Protein AF-A0A842MU83-F1 (afdb_monomer)

Sequence (289 aa):
MNKDDFEMIEIPGPEEKPTLQVLPELVDWLELHGFRASPNGTKYTKTAELEGRPIKLVVDFQKSEKGTRYAYRLNLDKEPPEWENAPSLRDHPLLLEYKSYRDKLFAAKAQAPQNGTGAPRPEAGKEIEAGPGLIALQKTPEEERAEIMDRMDEKQIITEISGEIRERILEKYFYKFEHQGRTVIGLSYEGVKAIVRRMGHIKTELLRLEERDYGWLAVVKATDLKRNLDAIGAFYQPKFYFPSKQPNPFAATLALVKAQRDAWRHFISERVITETYREWLKTHGKEGD

Foldseek 3Di:
DDDDDDPPPPPPDPPPDPPQPADLQLVVLLVVVPWDADPVRFKTWDWDDDPNFIKIWMFGPPVHSLTDTWMWTWDVVDVVIDTHTDVVCCVPPSNVVSNVSSVVVVVVVVPDDPDDDDDDDDDDDDDDDDDDDDPPPPDPPVRVVVVVQLVLQVVVLCCVVVVVDDPPLLVSQWDWDDDPNDIDIDGHLSVLVVVVVVLVQKDKDWPDWDDDPFWIKTKMWIARRVVRDIFIFIFTFGQADPPVRHGDPCRSVSRHSNRVSRRSVVVQDPVNVVVVVVVSCVVPVPPPD

Solvent-accessible surface area (backbone atoms only — not comparable to full-atom values): 17407 Å² total; per-residue (Å²): 142,82,80,89,85,77,84,78,78,78,72,81,68,82,78,80,68,80,78,60,75,58,53,59,70,61,51,54,53,39,47,76,73,59,28,43,69,40,98,82,68,41,36,33,40,30,80,49,75,57,96,92,37,58,28,38,42,35,39,30,34,84,87,32,60,82,42,49,72,45,22,27,36,60,39,76,92,41,92,75,66,43,80,40,82,30,76,84,48,44,70,35,67,72,53,44,50,51,50,52,55,49,55,50,52,55,52,52,62,72,66,56,78,81,91,68,91,78,90,81,85,89,82,81,89,79,90,78,84,91,77,90,84,78,86,68,85,66,70,51,78,64,54,55,47,50,53,56,47,50,56,51,35,50,52,50,51,52,35,60,74,70,64,63,84,62,97,66,64,75,77,54,25,55,47,78,48,79,52,96,94,38,82,44,77,46,73,29,54,67,30,52,51,53,53,50,59,72,66,68,44,66,50,75,47,83,75,44,79,43,84,52,100,67,25,19,41,14,32,20,39,25,33,34,70,84,78,74,43,78,33,70,9,67,26,77,23,50,40,42,41,86,82,75,70,41,74,36,92,51,19,62,59,50,8,42,51,52,2,42,45,49,11,53,47,74,79,57,50,71,64,56,53,53,52,52,49,52,54,49,43,71,75,64,65,73,86,80,127

Secondary structure (DSSP, 8-state):
----------PPPP---------HHHHHHHHHTT-EE-TTSSEEEEEEEETTEEEEEEEE-SS-TT-EEEEEEEETTSSS-EEEE-GGGGG-HHHHHHHHHHHHHHHHHHHS----S--------------S--------HHHHHHHHHHHHHHHHHHHHHTT---S--GGGSEEEEEETTEEEEEE-HHHHHHHHHHH--EEEEEEEEEEETTEEEEEEEEEETTTTEEEEEEEEEESEETTTTEE-TTHHHHHHHHHHHHHHHTTS-HHHHHHHHHHHHHHHTTS--

Radius of gyration: 26.93 Å; Cα contacts (8 Å, |Δi|>4): 347; chains: 1; bounding box: 87×54×76 Å

pLDDT: mean 72.39, std 19.56, range [26.69, 96.56]

Mean predicted aligned error: 18.88 Å

Nearest PDB structures (foldseek):
  3cwe-assembly1_A  TM=6.642E-01  e=1.153E-01  unclassified
  5kad-assembly2_B  TM=6.750E-01  e=1.616E-01  Homo sapiens
  6iwd-assembly1_A-2  TM=3.809E-01  e=2.525E-02  Homo sapiens
  5u35-assembly1_B  TM=3.084E-01  e=5.246E-02  synthetic construct
  3f8x-assembly2_C  TM=3.026E-01  e=6.950E-02  Pectobacterium atrosepticum SCRI1043

Structure (mmCIF, N/CA/C/O backbone):
data_AF-A0A842MU83-F1
#
_entry.id   AF-A0A842MU83-F1
#
loop_
_atom_site.group_PDB
_atom_site.id
_atom_site.type_symbol
_atom_site.label_atom_id
_atom_site.label_alt_id
_atom_site.label_comp_id
_atom_site.label_asym_id
_atom_site.label_entity_id
_atom_site.label_seq_id
_atom_site.pdbx_PDB_ins_code
_atom_site.Cartn_x
_atom_site.Cartn_y
_atom_site.Cartn_z
_atom_site.occupancy
_atom_site.B_iso_or_equiv
_atom_site.auth_seq_id
_atom_site.auth_comp_id
_atom_site.auth_asym_id
_atom_site.auth_atom_id
_atom_site.pdbx_PDB_model_num
ATOM 1 N N . MET A 1 1 ? 64.034 -13.589 -37.342 1.00 45.88 1 MET A N 1
ATOM 2 C CA . MET A 1 1 ? 63.057 -13.830 -36.266 1.00 45.88 1 MET A CA 1
ATOM 3 C C . MET A 1 1 ? 63.406 -12.857 -35.160 1.00 45.88 1 MET A C 1
ATOM 5 O O . MET A 1 1 ? 64.484 -12.983 -34.612 1.00 45.88 1 MET A O 1
ATOM 9 N N . ASN A 1 2 ? 62.592 -11.820 -34.990 1.00 36.22 2 ASN A N 1
ATOM 10 C CA . ASN A 1 2 ? 62.371 -11.112 -33.731 1.00 36.22 2 ASN A CA 1
ATOM 11 C C . ASN A 1 2 ? 61.065 -10.352 -33.943 1.00 36.22 2 ASN A C 1
ATOM 13 O O . ASN A 1 2 ? 61.008 -9.321 -34.607 1.00 36.22 2 ASN A O 1
ATOM 17 N N . LYS A 1 3 ? 59.995 -11.033 -33.540 1.00 45.53 3 LYS A N 1
ATOM 18 C CA . LYS A 1 3 ? 58.772 -10.384 -33.099 1.00 45.53 3 LYS A CA 1
ATOM 19 C C . LYS A 1 3 ? 59.057 -9.869 -31.690 1.00 45.53 3 LYS A C 1
ATOM 21 O O . LYS A 1 3 ? 59.917 -10.433 -31.022 1.00 45.53 3 LYS A O 1
ATOM 26 N N . ASP A 1 4 ? 58.281 -8.877 -31.292 1.00 51.66 4 ASP A N 1
ATOM 27 C CA . ASP A 1 4 ? 58.172 -8.359 -29.929 1.00 51.66 4 ASP A CA 1
ATOM 28 C C . ASP A 1 4 ? 59.161 -7.233 -29.629 1.00 51.66 4 ASP A C 1
ATOM 30 O O . ASP A 1 4 ? 60.303 -7.459 -29.264 1.00 51.66 4 ASP A O 1
ATOM 34 N N . ASP A 1 5 ? 58.686 -6.013 -29.886 1.00 49.41 5 ASP A N 1
ATOM 35 C CA . ASP A 1 5 ? 58.781 -4.872 -28.968 1.00 49.41 5 ASP A CA 1
ATOM 36 C C . ASP A 1 5 ? 57.810 -3.792 -29.478 1.00 49.41 5 ASP A C 1
ATOM 38 O O . ASP A 1 5 ? 58.179 -2.804 -30.110 1.00 49.41 5 ASP A O 1
ATOM 42 N N . PHE A 1 6 ? 56.512 -4.040 -29.278 1.00 43.78 6 PHE A N 1
ATOM 43 C CA . PHE A 1 6 ? 55.502 -2.982 -29.294 1.00 43.78 6 PHE A CA 1
ATOM 44 C C . PHE A 1 6 ? 55.261 -2.590 -27.838 1.00 43.78 6 PHE A C 1
ATOM 46 O O . PHE A 1 6 ? 54.566 -3.300 -27.111 1.00 43.78 6 PHE A O 1
ATOM 53 N N . GLU A 1 7 ? 55.852 -1.474 -27.411 1.00 45.88 7 GLU A N 1
ATOM 54 C CA . GLU A 1 7 ? 55.490 -0.821 -26.154 1.00 45.88 7 GLU A CA 1
ATOM 55 C C . GLU A 1 7 ? 53.998 -0.466 -26.201 1.00 45.88 7 GLU A C 1
ATOM 57 O O . GLU A 1 7 ? 53.555 0.390 -26.973 1.00 45.88 7 GLU A O 1
ATOM 62 N N . MET A 1 8 ? 53.202 -1.168 -25.392 1.00 40.00 8 MET A N 1
ATOM 63 C CA . MET A 1 8 ? 51.812 -0.809 -25.156 1.00 40.00 8 MET A CA 1
ATOM 64 C C . MET A 1 8 ? 51.784 0.485 -24.349 1.00 40.00 8 MET A C 1
ATOM 66 O O . MET A 1 8 ? 52.032 0.490 -23.147 1.00 40.00 8 MET A O 1
ATOM 70 N N . ILE A 1 9 ? 51.464 1.587 -25.023 1.00 44.84 9 ILE A N 1
ATOM 71 C CA . ILE A 1 9 ? 51.046 2.821 -24.364 1.00 44.84 9 ILE A CA 1
ATOM 72 C C . ILE A 1 9 ? 49.726 2.500 -23.660 1.00 44.84 9 ILE A C 1
ATOM 74 O O . ILE A 1 9 ? 48.686 2.361 -24.308 1.00 44.84 9 ILE A O 1
ATOM 78 N N . GLU A 1 10 ? 49.775 2.336 -22.339 1.00 38.06 10 GLU A N 1
ATOM 79 C CA . GLU A 1 10 ? 48.581 2.246 -21.505 1.00 38.06 10 GLU A CA 1
ATOM 80 C C . GLU A 1 10 ? 47.789 3.547 -21.666 1.00 38.06 10 GLU A C 1
ATOM 82 O O . GLU A 1 10 ? 48.160 4.605 -21.157 1.00 38.06 10 GLU A O 1
ATOM 87 N N . ILE A 1 11 ? 46.697 3.479 -22.428 1.00 44.41 11 ILE A N 1
ATOM 88 C CA . ILE A 1 11 ? 45.699 4.540 -22.454 1.00 44.41 11 ILE A CA 1
ATOM 89 C C . ILE A 1 11 ? 45.084 4.545 -21.051 1.00 44.41 11 ILE A C 1
ATOM 91 O O . ILE A 1 11 ? 44.496 3.528 -20.669 1.00 44.41 11 ILE A O 1
ATOM 95 N N . PRO A 1 12 ? 45.212 5.632 -20.266 1.00 40.88 12 PRO A N 1
ATOM 96 C CA . PRO A 1 12 ? 44.599 5.691 -18.951 1.00 40.88 12 PRO A CA 1
ATOM 97 C C . PRO A 1 12 ? 43.100 5.443 -19.116 1.00 40.88 12 PRO A C 1
ATOM 99 O O . PRO A 1 12 ? 42.426 6.115 -19.905 1.00 40.88 12 PRO A O 1
ATOM 102 N N . GLY A 1 13 ? 42.602 4.419 -18.419 1.00 44.09 13 GLY A N 1
ATOM 103 C CA . GLY A 1 13 ? 41.183 4.084 -18.395 1.00 44.09 13 GLY A CA 1
ATOM 104 C C . GLY A 1 13 ? 40.348 5.310 -18.014 1.00 44.09 13 GLY A C 1
ATOM 105 O O . GLY A 1 13 ? 40.862 6.212 -17.346 1.00 44.09 13 GLY A O 1
ATOM 106 N N . PRO A 1 14 ? 39.080 5.387 -18.458 1.00 42.59 14 PRO A N 1
ATOM 107 C CA . PRO A 1 14 ? 38.240 6.546 -18.194 1.00 42.59 14 PRO A CA 1
ATOM 108 C C . PRO A 1 14 ? 38.206 6.798 -16.688 1.00 42.59 14 PRO A C 1
ATOM 110 O O . PRO A 1 14 ? 37.754 5.936 -15.940 1.00 42.59 14 PRO A O 1
ATOM 113 N N . GLU A 1 15 ? 38.711 7.960 -16.259 1.00 42.00 15 GLU A N 1
ATOM 114 C CA . GLU A 1 15 ? 38.665 8.393 -14.864 1.00 42.00 15 GLU A CA 1
ATOM 115 C C . GLU A 1 15 ? 37.241 8.188 -14.336 1.00 42.00 15 GLU A C 1
ATOM 117 O O . GLU A 1 15 ? 36.291 8.833 -14.801 1.00 42.00 15 GLU A O 1
ATOM 122 N N . GLU A 1 16 ? 37.080 7.256 -13.394 1.00 41.41 16 GLU A N 1
ATOM 123 C CA . GLU A 1 16 ? 35.820 7.042 -12.697 1.00 41.41 16 GLU A CA 1
ATOM 124 C C . GLU A 1 16 ? 35.505 8.316 -11.917 1.00 41.41 16 GLU A C 1
ATOM 126 O O . GLU A 1 16 ? 36.003 8.559 -10.816 1.00 41.41 16 GLU A O 1
ATOM 131 N N . LYS A 1 17 ? 34.694 9.187 -12.526 1.00 47.06 17 LYS A N 1
ATOM 132 C CA . LYS A 1 17 ? 34.197 10.377 -11.847 1.00 47.06 17 LYS A CA 1
ATOM 133 C C . LYS A 1 17 ? 33.473 9.924 -10.581 1.00 47.06 17 LYS A C 1
ATOM 135 O O . LYS A 1 17 ? 32.657 9.001 -10.663 1.00 47.06 17 LYS A O 1
ATOM 140 N N . PRO A 1 18 ? 33.718 10.579 -9.433 1.00 43.50 18 PRO A N 1
ATOM 141 C CA . PRO A 1 18 ? 33.055 10.233 -8.189 1.00 43.50 18 PRO A CA 1
ATOM 142 C C . PRO A 1 18 ? 31.548 10.247 -8.426 1.00 43.50 18 PRO A C 1
ATOM 144 O O . PRO A 1 18 ? 30.977 11.259 -8.842 1.00 43.50 18 PRO A O 1
ATOM 147 N N . THR A 1 19 ? 30.916 9.092 -8.222 1.00 52.97 19 THR A N 1
ATOM 148 C CA . THR A 1 19 ? 29.468 8.958 -8.354 1.00 52.97 19 THR A CA 1
ATOM 149 C C . THR A 1 19 ? 28.854 9.833 -7.272 1.00 52.97 19 THR A C 1
ATOM 151 O O . THR A 1 19 ? 28.911 9.496 -6.090 1.00 52.97 19 THR A O 1
ATOM 154 N N . LEU A 1 20 ? 28.333 10.999 -7.664 1.00 61.59 20 LEU A N 1
ATOM 155 C CA . LEU A 1 20 ? 27.615 11.889 -6.758 1.00 61.59 20 LEU A CA 1
ATOM 156 C C . LEU A 1 20 ? 26.505 11.072 -6.091 1.00 61.59 20 LEU A C 1
ATOM 158 O O . LEU A 1 20 ? 25.660 10.500 -6.781 1.00 61.59 20 LEU A O 1
ATOM 162 N N . GLN A 1 21 ? 26.534 10.983 -4.760 1.00 68.00 21 GLN A N 1
ATOM 163 C CA . GLN A 1 21 ? 25.523 10.254 -4.003 1.00 68.00 21 GLN A CA 1
ATOM 164 C C . GLN A 1 21 ? 24.203 11.019 -4.091 1.00 68.00 21 GLN A C 1
ATOM 166 O O . GLN A 1 21 ? 23.959 11.980 -3.364 1.00 68.00 21 GLN A O 1
ATOM 171 N N . VAL A 1 22 ? 23.359 10.611 -5.033 1.00 77.81 22 VAL A N 1
ATOM 172 C CA . VAL A 1 22 ? 22.013 11.158 -5.173 1.00 77.81 22 VAL A CA 1
ATOM 173 C C . VAL A 1 22 ? 21.179 10.690 -3.992 1.00 77.81 22 VAL A C 1
ATOM 175 O O . VAL A 1 22 ? 21.132 9.497 -3.693 1.00 77.81 22 VAL A O 1
ATOM 178 N N . LEU A 1 23 ? 20.507 11.634 -3.334 1.00 78.81 23 LEU A N 1
ATOM 179 C CA . LEU A 1 23 ? 19.570 11.321 -2.265 1.00 78.81 23 LEU A CA 1
ATOM 180 C C . LEU A 1 23 ? 18.469 10.382 -2.791 1.00 78.81 23 LEU A C 1
ATOM 182 O O . LEU A 1 23 ? 17.781 10.766 -3.742 1.00 78.81 23 LEU A O 1
ATOM 186 N N . PRO A 1 24 ? 18.275 9.188 -2.197 1.00 77.62 24 PRO A N 1
ATOM 187 C CA . PRO A 1 24 ? 17.236 8.248 -2.620 1.00 77.62 24 PRO A CA 1
ATOM 188 C C . PRO A 1 24 ? 15.850 8.890 -2.677 1.00 77.62 24 PRO A C 1
ATOM 190 O O . PRO A 1 24 ? 15.098 8.647 -3.611 1.00 77.62 24 PRO A O 1
ATOM 193 N N . GLU A 1 25 ? 15.570 9.815 -1.759 1.00 82.31 25 GLU A N 1
ATOM 194 C CA . GLU A 1 25 ? 14.301 10.533 -1.694 1.00 82.31 25 GLU A CA 1
ATOM 195 C C . GLU A 1 25 ? 14.026 11.348 -2.978 1.00 82.31 25 GLU A C 1
ATOM 197 O O . GLU A 1 25 ? 12.884 11.454 -3.422 1.00 82.31 25 GLU A O 1
ATOM 202 N N . LEU A 1 26 ? 15.067 11.889 -3.629 1.00 83.31 26 LEU A N 1
ATOM 203 C CA . LEU A 1 26 ? 14.934 12.600 -4.910 1.00 83.31 26 LEU A CA 1
ATOM 204 C C . LEU A 1 26 ? 14.639 11.656 -6.073 1.00 83.31 26 LEU A C 1
ATOM 206 O O . LEU A 1 26 ? 13.905 12.034 -6.985 1.00 83.31 26 LEU A O 1
ATOM 210 N N . VAL A 1 27 ? 15.224 10.458 -6.048 1.00 82.00 27 VAL A N 1
ATOM 211 C CA . VAL A 1 27 ? 14.979 9.417 -7.053 1.00 82.00 27 VAL A CA 1
ATOM 212 C C . VAL A 1 27 ? 13.546 8.912 -6.933 1.00 82.00 27 VAL A C 1
ATOM 214 O O . VAL A 1 27 ? 12.824 8.922 -7.928 1.00 82.00 27 VAL A O 1
ATOM 217 N N . ASP A 1 28 ? 13.107 8.595 -5.715 1.00 76.19 28 ASP A N 1
ATOM 218 C CA . ASP A 1 28 ? 11.749 8.126 -5.427 1.00 76.19 28 ASP A CA 1
ATOM 219 C C . ASP A 1 28 ? 10.702 9.146 -5.900 1.00 76.19 28 ASP A C 1
ATOM 221 O O . ASP A 1 28 ? 9.706 8.792 -6.535 1.00 76.19 28 ASP A O 1
ATOM 225 N N . TRP A 1 29 ? 10.953 10.440 -5.661 1.00 87.50 29 TRP A N 1
ATOM 226 C CA . TRP A 1 29 ? 10.081 11.503 -6.156 1.00 87.50 29 TRP A CA 1
ATOM 227 C C . TRP A 1 29 ? 9.998 11.501 -7.687 1.00 87.50 29 TRP A C 1
ATOM 229 O O . TRP A 1 29 ? 8.906 11.599 -8.245 1.00 87.50 29 TRP A O 1
ATOM 239 N N . LEU A 1 30 ? 11.132 11.376 -8.381 1.00 84.31 30 LEU A N 1
ATOM 240 C CA . LEU A 1 30 ? 11.179 11.385 -9.844 1.00 84.31 30 LEU A CA 1
ATOM 241 C C . LEU A 1 30 ? 10.428 10.189 -10.441 1.00 84.31 30 LEU A C 1
ATOM 243 O O . LEU A 1 30 ? 9.621 10.377 -11.355 1.00 84.31 30 LEU A O 1
ATOM 247 N N . GLU A 1 31 ? 10.641 8.989 -9.907 1.00 83.06 31 GLU A N 1
ATOM 248 C CA . GLU A 1 31 ? 9.975 7.768 -10.373 1.00 83.06 31 GLU A CA 1
ATOM 249 C C . GLU A 1 31 ? 8.461 7.817 -10.140 1.00 83.06 31 GLU A C 1
ATOM 251 O O . GLU A 1 31 ? 7.690 7.556 -11.069 1.00 83.06 31 GLU A O 1
ATOM 256 N N . LEU A 1 32 ? 8.024 8.260 -8.953 1.00 73.31 32 LEU A N 1
ATOM 257 C CA . LEU A 1 32 ? 6.606 8.443 -8.631 1.00 73.31 32 LEU A CA 1
ATOM 258 C C . LEU A 1 32 ? 5.915 9.410 -9.604 1.00 73.31 32 LEU A C 1
ATOM 260 O O . LEU A 1 32 ? 4.771 9.194 -10.000 1.00 73.31 32 LEU A O 1
ATOM 264 N N . HIS A 1 33 ? 6.622 10.454 -10.042 1.00 82.81 33 HIS A N 1
ATOM 265 C CA . HIS A 1 33 ? 6.090 11.439 -10.985 1.00 82.81 33 HIS A CA 1
ATOM 266 C C . HIS A 1 33 ? 6.285 11.022 -12.449 1.00 82.81 33 HIS A C 1
ATOM 268 O O . HIS A 1 33 ? 6.075 11.837 -13.353 1.00 82.81 33 HIS A O 1
ATOM 274 N N . GLY A 1 34 ? 6.640 9.762 -12.714 1.00 84.25 34 GLY A N 1
ATOM 275 C CA . GLY A 1 34 ? 6.711 9.179 -14.052 1.00 84.25 34 GLY A CA 1
ATOM 276 C C . GLY A 1 34 ? 7.965 9.552 -14.841 1.00 84.25 34 GLY A C 1
ATOM 277 O O . GLY A 1 34 ? 7.962 9.438 -16.071 1.00 84.25 34 GLY A O 1
ATOM 278 N N . PHE A 1 35 ? 9.026 10.019 -14.177 1.00 90.50 35 PHE A N 1
ATOM 279 C CA . PHE A 1 35 ? 10.338 10.115 -14.804 1.00 90.50 35 PHE A CA 1
ATOM 280 C C . PHE A 1 35 ? 10.990 8.733 -14.862 1.00 90.50 35 PHE A C 1
ATOM 282 O O . PHE A 1 35 ? 10.892 7.936 -13.936 1.00 90.50 35 PHE A O 1
ATOM 289 N N . ARG A 1 36 ? 11.693 8.462 -15.959 1.00 87.25 36 ARG A N 1
ATOM 290 C CA . ARG A 1 36 ? 12.429 7.217 -16.181 1.00 87.25 36 ARG A CA 1
ATOM 291 C C . ARG A 1 36 ? 13.924 7.477 -16.137 1.00 87.25 36 ARG A C 1
ATOM 293 O O . ARG A 1 36 ? 14.398 8.414 -16.791 1.00 87.25 36 ARG A O 1
ATOM 300 N N . ALA A 1 37 ? 14.643 6.641 -15.398 1.00 86.25 37 ALA A N 1
ATOM 301 C CA . ALA A 1 37 ? 16.094 6.677 -15.340 1.00 86.25 37 ALA A CA 1
ATOM 302 C C . ALA A 1 37 ? 16.715 6.338 -16.706 1.00 86.25 37 ALA A C 1
ATOM 304 O O . ALA A 1 37 ? 16.230 5.482 -17.449 1.00 86.25 37 ALA A O 1
ATOM 305 N N . SER A 1 38 ? 17.807 7.016 -17.040 1.00 82.00 38 SER A N 1
ATOM 306 C CA . SER A 1 38 ? 18.700 6.650 -18.132 1.00 82.00 38 SER A CA 1
ATOM 307 C C . SER A 1 38 ? 19.509 5.399 -17.766 1.00 82.00 38 SER A C 1
ATOM 309 O O . SER A 1 38 ? 19.671 5.106 -16.582 1.00 82.00 38 SER A O 1
ATOM 311 N N . PRO A 1 39 ? 20.101 4.691 -18.747 1.00 69.50 39 PRO A N 1
ATOM 312 C CA . PRO A 1 39 ? 20.875 3.470 -18.488 1.00 69.50 39 PRO A CA 1
ATOM 313 C C . PRO A 1 39 ? 22.028 3.644 -17.489 1.00 69.50 39 PRO A C 1
ATOM 315 O O . PRO A 1 39 ? 22.392 2.709 -16.791 1.00 69.50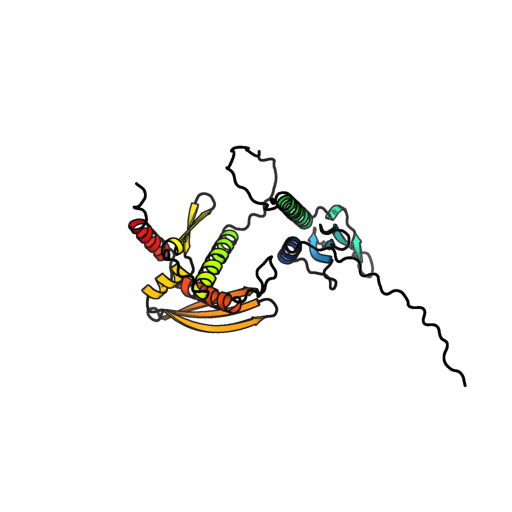 39 PRO A O 1
ATOM 318 N N . ASN A 1 40 ? 22.593 4.850 -17.402 1.00 73.62 40 ASN A N 1
ATOM 319 C CA . ASN A 1 40 ? 23.658 5.183 -16.457 1.00 73.62 40 ASN A CA 1
ATOM 320 C C . ASN A 1 40 ? 23.147 5.667 -15.084 1.00 73.62 40 ASN A C 1
ATOM 322 O O . ASN A 1 40 ? 23.955 6.088 -14.266 1.00 73.62 40 ASN A O 1
ATOM 326 N N . GLY A 1 41 ? 21.832 5.686 -14.837 1.00 73.94 41 GLY A N 1
ATOM 327 C CA . GLY A 1 41 ? 21.216 6.052 -13.552 1.00 73.94 41 GLY A CA 1
ATOM 328 C C . GLY A 1 41 ? 21.344 7.525 -13.141 1.00 73.94 41 GLY A C 1
ATOM 329 O O . GLY A 1 41 ? 20.786 7.930 -12.124 1.00 73.94 41 GLY A O 1
ATOM 330 N N . THR A 1 42 ? 22.054 8.349 -13.917 1.00 81.75 42 THR A N 1
ATOM 331 C CA . THR A 1 42 ? 22.345 9.746 -13.556 1.00 81.75 42 THR A CA 1
ATOM 332 C C . THR A 1 42 ? 21.336 10.748 -14.111 1.00 81.75 42 THR A C 1
ATOM 334 O O . THR A 1 42 ? 21.333 11.896 -13.675 1.00 81.75 42 THR A O 1
ATOM 337 N N . LYS A 1 43 ? 20.515 10.369 -15.098 1.00 87.88 43 LYS A N 1
ATOM 338 C CA . LYS A 1 43 ? 19.528 11.260 -15.726 1.00 87.88 43 LYS A CA 1
ATOM 339 C C . LYS A 1 43 ? 18.139 10.656 -15.626 1.00 87.88 43 LYS A C 1
ATOM 341 O O . LYS A 1 43 ? 17.958 9.471 -15.853 1.00 87.88 43 LYS A O 1
ATOM 346 N N . TYR A 1 44 ? 17.155 11.492 -15.349 1.00 90.19 44 TYR A N 1
ATOM 347 C CA . TYR A 1 44 ? 15.755 11.107 -15.249 1.00 90.19 44 TYR A CA 1
ATOM 348 C C . TYR A 1 44 ? 14.968 11.922 -16.254 1.00 90.19 44 TYR A C 1
ATOM 350 O O . TYR A 1 44 ? 15.088 13.148 -16.291 1.00 90.19 44 TYR A O 1
ATOM 358 N N . THR A 1 45 ? 14.191 11.248 -17.097 1.00 92.00 45 THR A N 1
ATOM 359 C CA . THR A 1 45 ? 13.480 11.888 -18.207 1.00 92.00 45 THR A CA 1
ATOM 360 C C . THR A 1 45 ? 11.997 11.563 -18.184 1.00 92.00 45 THR A C 1
ATOM 362 O O . THR A 1 45 ? 11.611 10.416 -17.971 1.00 92.00 45 THR A O 1
ATOM 365 N N . LYS A 1 46 ? 11.161 12.570 -18.430 1.00 91.06 46 LYS A N 1
ATOM 366 C CA . LYS A 1 46 ? 9.718 12.413 -18.621 1.00 91.06 46 LYS A CA 1
ATOM 367 C C . LYS A 1 46 ? 9.312 13.115 -19.905 1.00 91.06 46 LYS A C 1
ATOM 369 O O . LYS A 1 46 ? 9.659 14.277 -20.109 1.00 91.06 46 LYS A O 1
ATOM 374 N N . THR A 1 47 ? 8.576 12.412 -20.757 1.00 89.12 47 THR A N 1
ATOM 375 C CA . THR A 1 47 ? 7.933 13.026 -21.923 1.00 89.12 47 THR A CA 1
ATOM 376 C C . THR A 1 47 ? 6.529 13.449 -21.510 1.00 89.12 47 THR A C 1
ATOM 378 O O . THR A 1 47 ? 5.812 12.666 -20.888 1.00 89.12 47 THR A O 1
ATOM 381 N N . ALA A 1 48 ? 6.173 14.694 -21.796 1.00 86.06 48 ALA A N 1
ATOM 382 C CA . ALA A 1 48 ? 4.870 15.278 -21.511 1.00 86.06 48 ALA A CA 1
ATOM 383 C C . ALA A 1 48 ? 4.389 16.073 -22.730 1.00 86.06 48 ALA A C 1
ATOM 385 O O . ALA A 1 48 ? 5.130 16.245 -23.698 1.00 86.06 48 ALA A O 1
ATOM 386 N N . GLU A 1 49 ? 3.159 16.563 -22.678 1.00 85.25 49 GLU A N 1
ATOM 387 C CA . GLU A 1 49 ? 2.576 17.401 -23.719 1.00 85.25 49 GLU A CA 1
ATOM 388 C C . GLU A 1 49 ? 2.253 18.777 -23.136 1.00 85.25 49 GLU A C 1
ATOM 390 O O . GLU A 1 49 ? 1.717 18.878 -22.032 1.00 85.25 49 GLU A O 1
ATOM 395 N N . LEU A 1 50 ? 2.611 19.837 -23.859 1.00 81.25 50 LEU A N 1
ATOM 396 C CA . LEU A 1 50 ? 2.309 21.216 -23.490 1.00 81.25 50 LEU A CA 1
ATOM 397 C C . LEU A 1 50 ? 1.861 21.965 -24.743 1.00 81.25 50 LEU A C 1
ATOM 399 O O . LEU A 1 50 ? 2.593 21.994 -25.731 1.00 81.25 50 LEU A O 1
ATOM 403 N N . GLU A 1 51 ? 0.662 22.552 -24.701 1.00 82.00 51 GLU A N 1
ATOM 404 C CA . GLU A 1 51 ? 0.059 23.274 -25.838 1.00 82.00 51 GLU A CA 1
ATOM 405 C C . GLU A 1 51 ? -0.010 22.422 -27.123 1.00 82.00 51 GLU A C 1
ATOM 407 O O . GLU A 1 51 ? 0.254 22.905 -28.224 1.00 82.00 51 GLU A O 1
ATOM 412 N N . GLY A 1 52 ? -0.309 21.124 -26.991 1.00 79.69 52 GLY A N 1
ATOM 413 C CA . GLY A 1 52 ? -0.384 20.207 -28.134 1.00 79.69 52 GLY A CA 1
ATOM 414 C C . GLY A 1 52 ? 0.973 19.764 -28.692 1.00 79.69 52 GLY A C 1
ATOM 415 O O . GLY A 1 52 ? 1.026 19.134 -29.746 1.00 79.69 52 GLY A O 1
ATOM 416 N N . ARG A 1 53 ? 2.091 20.122 -28.040 1.00 81.88 53 ARG A N 1
ATOM 417 C CA . ARG A 1 53 ? 3.448 19.783 -28.495 1.00 81.88 53 ARG A CA 1
ATOM 418 C C . ARG A 1 53 ? 4.172 18.891 -27.486 1.00 81.88 53 ARG A C 1
ATOM 420 O O . ARG A 1 53 ? 4.134 19.177 -26.285 1.00 81.88 53 ARG A O 1
ATOM 427 N N . PRO A 1 54 ? 4.898 17.856 -27.944 1.00 86.69 54 PRO A N 1
ATOM 428 C CA . PRO A 1 54 ? 5.676 17.012 -27.054 1.00 86.69 54 PRO A CA 1
ATOM 429 C C . PRO A 1 54 ? 6.878 17.778 -26.491 1.00 86.69 54 PRO A C 1
ATOM 431 O O . PRO A 1 54 ? 7.668 18.402 -27.211 1.00 86.69 54 PRO A O 1
ATOM 434 N N . ILE A 1 55 ? 7.025 17.695 -25.175 1.00 89.81 55 ILE A N 1
ATOM 435 C CA . ILE A 1 55 ? 8.137 18.245 -24.409 1.00 89.81 55 ILE A CA 1
ATOM 436 C C . ILE A 1 55 ? 8.832 17.126 -23.632 1.00 89.81 55 ILE A C 1
ATOM 438 O O . ILE A 1 55 ? 8.222 16.126 -23.251 1.00 89.81 55 ILE A O 1
ATOM 442 N N . LYS A 1 56 ? 10.124 17.300 -23.370 1.00 91.44 56 LYS A N 1
ATOM 443 C CA . LYS A 1 56 ? 10.930 16.378 -22.572 1.00 91.44 56 LYS A CA 1
ATOM 444 C C . LYS A 1 56 ? 11.507 17.122 -21.380 1.00 91.44 56 LYS A C 1
ATOM 446 O O . LYS A 1 56 ? 12.303 18.044 -21.536 1.00 91.44 56 LYS A O 1
ATOM 451 N N . LEU A 1 57 ? 11.110 16.699 -20.190 1.00 92.06 57 LEU A N 1
ATOM 452 C CA . LEU A 1 57 ? 11.604 17.197 -18.913 1.00 92.06 57 LEU A CA 1
ATOM 453 C C . LEU A 1 57 ? 12.758 16.310 -18.456 1.00 92.06 57 LEU A C 1
ATOM 455 O O . LEU A 1 57 ? 12.657 15.084 -18.535 1.00 92.06 57 LEU A O 1
ATOM 459 N N . VAL A 1 58 ? 13.848 16.914 -17.987 1.00 91.56 58 VAL A N 1
ATOM 460 C CA . VAL A 1 58 ? 15.061 16.188 -17.594 1.00 91.56 58 VAL A CA 1
ATOM 461 C C . VAL A 1 58 ? 15.586 16.694 -16.256 1.00 91.56 58 VAL A C 1
ATOM 463 O O . VAL A 1 58 ? 15.733 17.900 -16.052 1.00 91.56 58 VAL A O 1
ATOM 466 N N . VAL A 1 59 ? 15.927 15.762 -15.370 1.00 91.44 59 VAL A N 1
ATOM 467 C CA . VAL A 1 59 ? 16.696 16.015 -14.148 1.00 91.44 59 VAL A CA 1
ATOM 468 C C . VAL A 1 59 ? 18.001 15.229 -14.219 1.00 91.44 59 VAL A C 1
ATOM 470 O O . VAL A 1 59 ? 17.990 14.017 -14.411 1.00 91.44 59 VAL A O 1
ATOM 473 N N . ASP A 1 60 ? 19.128 15.930 -14.113 1.00 89.94 60 ASP A N 1
ATOM 474 C CA . ASP A 1 60 ? 20.470 15.386 -14.331 1.00 89.94 60 ASP A CA 1
ATOM 475 C C . ASP A 1 60 ? 21.357 15.553 -13.094 1.00 89.94 60 ASP A C 1
ATOM 477 O O . ASP A 1 60 ? 21.705 16.671 -12.698 1.00 89.94 60 ASP A O 1
ATOM 481 N N . PHE A 1 61 ? 21.762 14.435 -12.509 1.00 88.00 61 PHE A N 1
ATOM 482 C CA . PHE A 1 61 ? 22.601 14.380 -11.321 1.00 88.00 61 PHE A CA 1
ATOM 483 C C . PHE A 1 61 ? 24.105 14.361 -11.620 1.00 88.00 61 PHE A C 1
ATOM 485 O O . PHE A 1 61 ? 24.898 14.422 -10.688 1.00 88.00 61 PHE A O 1
ATOM 492 N N . GLN A 1 62 ? 24.534 14.353 -12.891 1.00 82.75 62 GLN A N 1
ATOM 493 C CA . GLN A 1 62 ? 25.961 14.283 -13.253 1.00 82.75 62 GLN A CA 1
ATOM 494 C C . GLN A 1 62 ? 26.793 15.458 -12.726 1.00 82.75 62 GLN A C 1
ATOM 496 O O . GLN A 1 62 ? 27.993 15.317 -12.509 1.00 82.75 62 GLN A O 1
ATOM 501 N N . LYS A 1 63 ? 26.175 16.633 -12.568 1.00 78.94 63 LYS A N 1
ATOM 502 C CA . LYS A 1 63 ? 26.863 17.871 -12.160 1.00 78.94 63 LYS A CA 1
ATOM 503 C C . LYS A 1 63 ? 26.539 18.310 -10.737 1.00 78.94 63 LYS A C 1
ATOM 505 O O . LYS A 1 63 ? 27.177 19.221 -10.224 1.00 78.94 63 LYS A O 1
ATOM 510 N N . SER A 1 64 ? 25.499 17.744 -10.131 1.00 83.00 64 SER A N 1
ATOM 511 C CA . SER A 1 64 ? 25.024 18.171 -8.822 1.00 83.00 64 SER A CA 1
ATOM 512 C C . SER A 1 64 ? 24.183 17.081 -8.174 1.00 83.00 64 SER A C 1
ATOM 514 O O . SER A 1 64 ? 23.227 16.606 -8.782 1.00 83.00 64 SER A O 1
ATOM 516 N N . GLU A 1 65 ? 24.463 16.783 -6.905 1.00 81.19 65 GLU A N 1
ATOM 517 C CA . GLU A 1 65 ? 23.630 15.936 -6.031 1.00 81.19 65 GLU A CA 1
ATOM 518 C C . GLU A 1 65 ? 22.173 16.429 -5.927 1.00 81.19 65 GLU A C 1
ATOM 520 O O . GLU A 1 65 ? 21.254 15.662 -5.659 1.00 81.19 65 GLU A O 1
ATOM 525 N N . LYS A 1 66 ? 21.948 17.721 -6.203 1.00 84.88 66 LYS A N 1
ATOM 526 C CA . LYS A 1 66 ? 20.635 18.372 -6.233 1.00 84.88 66 LYS A CA 1
ATOM 527 C C . LYS A 1 66 ? 19.865 18.119 -7.535 1.00 84.88 66 LYS A C 1
ATOM 529 O O . LYS A 1 66 ? 18.674 18.421 -7.607 1.00 84.88 66 LYS A O 1
ATOM 534 N N . GLY A 1 67 ? 20.516 17.612 -8.577 1.00 86.25 67 GLY A N 1
ATOM 535 C CA . GLY A 1 67 ? 19.920 17.432 -9.897 1.00 86.25 67 GLY A CA 1
ATOM 536 C C . GLY A 1 67 ? 19.715 18.760 -10.638 1.00 86.25 67 GLY A C 1
ATOM 537 O O . GLY A 1 67 ? 18.993 19.665 -10.201 1.00 86.25 67 GLY A O 1
ATOM 538 N N . THR A 1 68 ? 20.347 18.887 -11.801 1.00 87.38 68 THR A N 1
ATOM 539 C CA . THR A 1 68 ? 20.161 20.021 -12.707 1.00 87.38 68 THR A CA 1
ATOM 540 C C . THR A 1 68 ? 18.932 19.790 -13.572 1.00 87.38 68 THR A C 1
ATOM 542 O O . THR A 1 68 ? 18.792 18.748 -14.201 1.00 87.38 68 THR A O 1
ATOM 545 N N . ARG A 1 69 ? 18.034 20.774 -13.604 1.00 90.25 69 ARG A N 1
ATOM 546 C CA . ARG A 1 69 ? 16.759 20.702 -14.327 1.00 90.25 69 ARG A CA 1
ATOM 547 C C . ARG A 1 69 ? 16.897 21.303 -15.723 1.00 90.25 69 ARG A C 1
ATOM 549 O O . ARG A 1 69 ? 17.338 22.455 -15.831 1.00 90.25 69 ARG A O 1
ATOM 556 N N . TYR A 1 70 ? 16.456 20.562 -16.731 1.00 88.94 70 TYR A N 1
ATOM 557 C CA . TYR A 1 70 ? 16.379 20.975 -18.129 1.00 88.94 70 TYR A CA 1
ATOM 558 C C . TYR A 1 70 ? 15.006 20.640 -18.706 1.00 88.94 70 TYR A C 1
ATOM 560 O O . TYR A 1 70 ? 14.321 19.729 -18.239 1.00 88.94 70 TYR A O 1
ATOM 568 N N . ALA A 1 71 ? 14.632 21.353 -19.758 1.00 88.56 71 ALA A N 1
ATOM 569 C CA . ALA A 1 71 ? 13.455 21.051 -20.546 1.00 88.56 71 ALA A CA 1
ATOM 570 C C . ALA A 1 71 ? 13.788 21.220 -22.027 1.00 88.56 71 ALA A C 1
ATOM 572 O O . ALA A 1 71 ? 14.575 22.091 -22.404 1.00 88.56 71 ALA A O 1
ATOM 573 N N . TYR A 1 72 ? 13.199 20.364 -22.850 1.00 88.81 72 TYR A N 1
ATOM 574 C CA . TYR A 1 72 ? 13.383 20.346 -24.290 1.00 88.81 72 TYR A CA 1
ATOM 575 C C . TYR A 1 72 ? 12.024 20.322 -24.976 1.00 88.81 72 TYR A C 1
ATOM 577 O O . TYR A 1 72 ? 11.078 19.718 -24.466 1.00 88.81 72 TYR A O 1
ATOM 585 N N . ARG A 1 73 ? 11.935 20.942 -26.146 1.00 89.50 73 ARG A N 1
ATOM 586 C CA . ARG A 1 73 ? 10.777 20.861 -27.038 1.00 89.50 73 ARG A CA 1
ATOM 587 C C . ARG A 1 73 ? 11.200 20.112 -28.297 1.00 89.50 73 ARG A C 1
ATOM 589 O O . ARG A 1 73 ? 12.325 20.289 -28.759 1.00 89.50 73 ARG A O 1
ATOM 596 N N . LEU A 1 74 ? 10.333 19.252 -28.819 1.00 87.88 74 LEU A N 1
ATOM 597 C CA . LEU A 1 74 ? 10.609 18.589 -30.089 1.00 87.88 74 LEU A CA 1
ATOM 598 C C . LEU A 1 74 ? 10.387 19.589 -31.228 1.00 87.88 74 LEU A C 1
ATOM 600 O O . LEU A 1 74 ? 9.288 20.131 -31.368 1.00 87.88 74 LEU A O 1
ATOM 604 N N . ASN A 1 75 ? 11.427 19.844 -32.012 1.00 83.69 75 ASN A N 1
ATOM 605 C CA . ASN A 1 75 ? 11.344 20.631 -33.229 1.00 83.69 75 ASN A CA 1
ATOM 606 C C . ASN A 1 75 ? 10.986 19.692 -34.390 1.00 83.69 75 ASN A C 1
ATOM 608 O O . ASN A 1 75 ? 11.792 18.850 -34.785 1.00 83.69 75 ASN A O 1
ATOM 612 N N . LEU A 1 76 ? 9.750 19.814 -34.880 1.00 83.81 76 LEU A N 1
ATOM 613 C CA . LEU A 1 76 ? 9.211 19.014 -35.984 1.00 83.81 76 LEU A CA 1
ATOM 614 C C . LEU A 1 76 ? 9.578 19.579 -37.363 1.00 83.81 76 LEU A C 1
ATOM 616 O O . LEU A 1 76 ? 9.380 18.892 -38.357 1.00 83.81 76 LEU A O 1
ATOM 620 N N . ASP A 1 77 ? 10.121 20.798 -37.420 1.00 85.38 77 ASP A N 1
ATOM 621 C CA . ASP A 1 77 ? 10.509 21.461 -38.669 1.00 85.38 77 ASP A CA 1
ATOM 622 C C . ASP A 1 77 ? 11.885 20.977 -39.176 1.00 85.38 77 ASP A C 1
ATOM 624 O O . ASP A 1 77 ? 12.323 21.349 -40.264 1.00 85.38 77 ASP A O 1
ATOM 628 N N . LYS A 1 78 ? 12.581 20.145 -38.388 1.00 81.88 78 LYS A N 1
ATOM 629 C CA . LYS A 1 78 ? 13.839 19.483 -38.749 1.00 81.88 78 LYS A CA 1
ATOM 630 C C . LYS A 1 78 ? 13.596 18.038 -39.176 1.00 81.88 78 LYS A C 1
ATOM 632 O O . LYS A 1 78 ? 12.753 17.353 -38.600 1.00 81.88 78 LYS A O 1
ATOM 637 N N . GLU A 1 79 ? 14.385 17.558 -40.136 1.00 82.88 79 GLU A N 1
ATOM 638 C CA . GLU A 1 79 ? 14.333 16.178 -40.622 1.00 82.88 79 GLU A CA 1
ATOM 639 C C . GLU A 1 79 ? 15.715 15.505 -40.457 1.00 82.88 79 GLU A C 1
ATOM 641 O O . GLU A 1 79 ? 16.647 15.842 -41.190 1.00 82.88 79 GLU A O 1
ATOM 646 N N . PRO A 1 80 ? 15.889 14.584 -39.483 1.00 84.06 80 PRO A N 1
ATOM 647 C CA . PRO A 1 80 ? 14.875 14.073 -38.553 1.00 84.06 80 PRO A CA 1
ATOM 648 C C . PRO A 1 80 ? 14.502 15.084 -37.444 1.00 84.06 80 PRO A C 1
ATOM 650 O O . PRO A 1 80 ? 15.298 15.971 -37.140 1.00 84.06 80 PRO A O 1
ATOM 653 N N . PRO A 1 81 ? 13.328 14.939 -36.794 1.00 85.06 81 PRO A N 1
ATOM 654 C CA . PRO A 1 81 ? 12.938 15.793 -35.673 1.00 85.06 81 PRO A CA 1
ATOM 655 C C . PRO A 1 81 ? 13.947 15.753 -34.521 1.00 85.06 81 PRO A C 1
ATOM 657 O O . PRO A 1 81 ? 14.366 14.678 -34.082 1.00 85.06 81 PRO A O 1
ATOM 660 N N . GLU A 1 82 ? 14.291 16.921 -33.978 1.00 86.94 82 GLU A N 1
ATOM 661 C CA . GLU A 1 82 ? 15.320 17.060 -32.939 1.00 86.94 82 GLU A CA 1
ATOM 662 C C . GLU A 1 82 ? 14.770 17.670 -31.647 1.00 86.94 82 GLU A C 1
ATOM 664 O O . GLU A 1 82 ? 13.890 18.529 -31.652 1.00 86.94 82 GLU A O 1
ATOM 669 N N . TRP A 1 83 ? 15.314 17.245 -30.504 1.00 86.69 83 TRP A N 1
ATOM 670 C CA . TRP A 1 83 ? 15.012 17.855 -29.209 1.00 86.69 83 TRP A CA 1
ATOM 67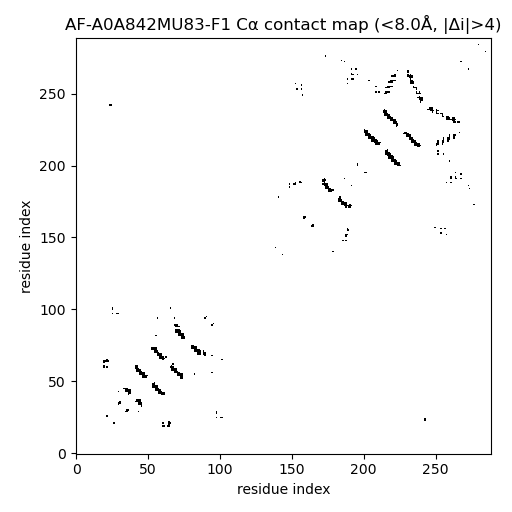1 C C . TRP A 1 83 ? 15.851 19.116 -29.012 1.00 86.69 83 TRP A C 1
ATOM 673 O O . TRP A 1 83 ? 17.067 19.035 -28.844 1.00 86.69 83 TRP A O 1
ATOM 683 N N . GLU A 1 84 ? 15.202 20.272 -28.939 1.00 88.56 84 GLU A N 1
ATOM 684 C CA . GLU A 1 84 ? 15.868 21.554 -28.716 1.00 88.56 84 GLU A CA 1
ATOM 685 C C . GLU A 1 84 ? 15.681 22.021 -27.278 1.00 88.56 84 GLU A C 1
ATOM 687 O O . GLU A 1 84 ? 14.603 21.882 -26.696 1.00 88.56 84 GLU A O 1
ATOM 692 N N . ASN A 1 85 ? 16.748 22.555 -26.679 1.00 88.94 85 ASN A N 1
ATOM 693 C CA . ASN A 1 85 ? 16.689 23.085 -25.321 1.00 88.94 85 ASN A CA 1
ATOM 694 C C . ASN A 1 85 ? 15.708 24.263 -25.280 1.00 88.94 85 ASN A C 1
ATOM 696 O O . ASN A 1 85 ? 15.825 25.200 -26.066 1.00 88.94 85 ASN A O 1
ATOM 700 N N . ALA A 1 86 ? 14.762 24.215 -24.347 1.00 88.06 86 ALA A N 1
ATOM 701 C CA . ALA A 1 86 ? 13.758 25.245 -24.147 1.00 88.06 86 ALA A CA 1
ATOM 702 C C . ALA A 1 86 ? 13.896 25.818 -22.724 1.00 88.06 86 ALA A C 1
ATOM 704 O O . ALA A 1 86 ? 13.224 25.343 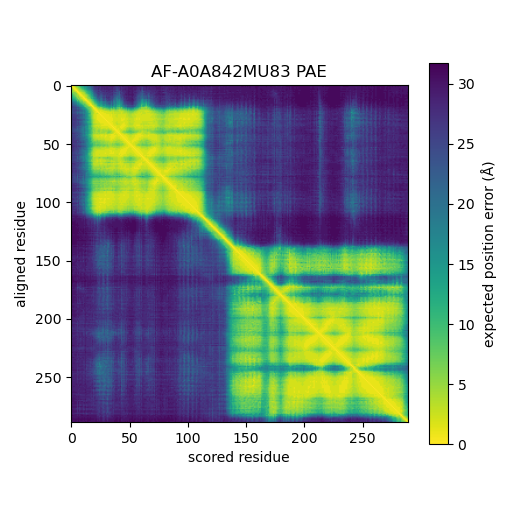-21.803 1.00 88.06 86 ALA A O 1
ATOM 705 N N . PRO A 1 87 ? 14.751 26.840 -22.508 1.00 82.38 87 PRO A N 1
ATOM 706 C CA . PRO A 1 87 ? 14.995 27.405 -21.179 1.00 82.38 87 PRO A CA 1
ATOM 707 C C . PRO A 1 87 ? 13.735 27.948 -20.501 1.00 82.38 87 PRO A C 1
ATOM 709 O O . PRO A 1 87 ? 13.612 27.845 -19.284 1.00 82.38 87 PRO A O 1
ATOM 712 N N . SER A 1 88 ? 12.779 28.463 -21.281 1.00 83.31 88 SER A N 1
ATOM 713 C CA . SER A 1 88 ? 11.478 28.936 -20.789 1.00 83.31 88 SER A CA 1
ATOM 714 C C . SER A 1 88 ? 10.640 27.835 -20.132 1.00 83.31 88 SER A C 1
ATOM 716 O O . SER A 1 88 ? 9.814 28.122 -19.274 1.00 83.31 88 SER A O 1
ATOM 718 N N . LEU A 1 89 ? 10.881 26.566 -20.476 1.00 84.81 89 LEU A N 1
ATOM 719 C CA . LEU A 1 89 ? 10.199 25.408 -19.892 1.00 84.81 89 LEU A CA 1
ATOM 720 C C . LEU A 1 89 ? 10.917 24.857 -18.651 1.00 84.81 89 LEU A C 1
ATOM 722 O O . LEU A 1 89 ? 10.476 23.872 -18.061 1.00 84.81 89 LEU A O 1
ATOM 726 N N . ARG A 1 90 ? 12.019 25.476 -18.213 1.00 78.38 90 ARG A N 1
ATOM 727 C CA . ARG A 1 90 ? 12.720 25.081 -16.980 1.00 78.38 90 ARG A CA 1
ATOM 728 C C . ARG A 1 90 ? 11.869 25.296 -15.725 1.00 78.38 90 ARG A C 1
ATOM 730 O O . ARG A 1 90 ? 12.062 24.594 -14.730 1.00 78.38 90 ARG A O 1
ATOM 737 N N . ASP A 1 91 ? 10.925 26.225 -15.810 1.00 84.62 91 ASP A N 1
ATOM 738 C CA . ASP A 1 91 ? 9.933 26.523 -14.779 1.00 84.62 91 ASP A CA 1
ATOM 739 C C . ASP A 1 91 ? 8.606 25.787 -15.025 1.00 84.62 91 ASP A C 1
ATOM 741 O O . ASP A 1 91 ? 7.565 26.164 -14.497 1.00 84.62 91 ASP A O 1
ATOM 745 N N . HIS A 1 92 ? 8.635 24.694 -15.797 1.00 86.62 92 HIS A N 1
ATOM 746 C CA . HIS A 1 92 ? 7.505 23.776 -15.896 1.00 86.62 92 HIS A CA 1
ATOM 747 C C . HIS A 1 92 ? 7.062 23.320 -14.488 1.00 86.62 92 HIS A C 1
ATOM 749 O O . HIS A 1 92 ? 7.936 22.971 -13.683 1.00 86.62 92 HIS A O 1
ATOM 755 N N . PRO A 1 93 ? 5.746 23.229 -14.195 1.00 82.69 93 PRO A N 1
ATOM 756 C CA . PRO A 1 93 ? 5.223 22.903 -12.863 1.00 82.69 93 PRO A CA 1
ATOM 757 C C . PRO A 1 93 ? 5.913 21.705 -12.196 1.00 82.69 93 PRO A C 1
ATOM 759 O O . PRO A 1 93 ? 6.502 21.852 -11.131 1.00 82.69 93 PRO A O 1
ATOM 762 N N . LEU A 1 94 ? 6.005 20.566 -12.892 1.00 80.50 94 LEU A N 1
ATOM 763 C CA . LEU A 1 94 ? 6.703 19.370 -12.385 1.00 80.50 94 LEU A CA 1
ATOM 764 C C . LEU A 1 94 ? 8.188 19.602 -12.030 1.00 80.50 94 LEU A C 1
ATOM 766 O O . LEU A 1 94 ? 8.698 19.033 -11.070 1.00 80.50 94 LEU A O 1
ATOM 770 N N . LEU A 1 95 ? 8.916 20.436 -12.780 1.00 84.31 95 LEU A N 1
ATOM 771 C CA . LEU A 1 95 ? 10.318 20.741 -12.464 1.00 84.31 95 LEU A CA 1
ATOM 772 C C . LEU A 1 95 ? 10.435 21.708 -11.277 1.00 84.31 95 LEU A C 1
ATOM 774 O O . LEU A 1 95 ? 11.445 21.687 -10.563 1.00 84.31 95 LEU A O 1
ATOM 778 N N . LEU A 1 96 ? 9.448 22.581 -11.066 1.00 83.81 96 LEU A N 1
ATOM 779 C CA . LEU A 1 96 ? 9.366 23.444 -9.885 1.00 83.81 96 LEU A CA 1
ATOM 780 C C . LEU A 1 96 ? 8.993 22.649 -8.632 1.00 83.81 96 LEU A C 1
ATOM 782 O O . LEU A 1 96 ? 9.612 22.860 -7.589 1.00 83.81 96 LEU A O 1
ATOM 786 N N . GLU A 1 97 ? 8.071 21.696 -8.746 1.00 79.94 97 GLU A N 1
ATOM 787 C CA . GLU A 1 97 ? 7.721 20.767 -7.669 1.00 79.94 97 GLU A CA 1
ATOM 788 C C . GLU A 1 97 ? 8.940 19.951 -7.231 1.00 79.94 97 GLU A C 1
ATOM 790 O O . GLU A 1 97 ? 9.272 19.952 -6.043 1.00 79.94 97 GLU A O 1
ATOM 795 N N . TYR A 1 98 ? 9.689 19.380 -8.186 1.00 86.69 98 TYR A N 1
ATOM 796 C CA . TYR A 1 98 ? 10.959 18.702 -7.905 1.00 86.69 98 TYR A CA 1
ATOM 797 C C . TYR A 1 98 ? 11.933 19.609 -7.136 1.00 86.69 98 TYR A C 1
ATOM 799 O O . TYR A 1 98 ? 12.512 19.210 -6.126 1.00 86.69 98 TYR A O 1
ATOM 807 N N . LYS A 1 99 ? 12.109 20.860 -7.592 1.00 88.88 99 LYS A N 1
ATOM 808 C CA . LYS A 1 99 ? 12.998 21.837 -6.941 1.00 88.88 99 LYS A CA 1
ATOM 809 C C . LYS A 1 99 ? 12.557 22.119 -5.502 1.00 88.88 99 LYS A C 1
ATOM 811 O O . LYS A 1 99 ? 13.400 22.128 -4.612 1.00 88.88 99 LYS A O 1
ATOM 816 N N . SER A 1 100 ? 11.260 22.332 -5.281 1.00 77.69 100 SER A N 1
ATOM 817 C CA . SER A 1 100 ? 10.698 22.608 -3.954 1.00 77.69 100 SER A CA 1
ATOM 818 C C . SER A 1 100 ? 10.887 21.425 -3.006 1.00 77.69 100 SER A C 1
ATOM 820 O O . SER A 1 100 ? 11.372 21.599 -1.888 1.00 77.69 100 SER A O 1
ATOM 822 N N . TYR A 1 101 ? 10.561 20.215 -3.467 1.00 80.31 101 TYR A N 1
ATOM 823 C CA . TYR A 1 101 ? 10.739 18.983 -2.706 1.00 80.31 101 TYR A CA 1
ATOM 824 C C . TYR A 1 101 ? 12.205 18.771 -2.314 1.00 80.31 101 TYR A C 1
ATOM 826 O O . TYR A 1 101 ? 12.529 18.561 -1.144 1.00 80.31 101 TYR A O 1
ATOM 834 N N . ARG A 1 102 ? 13.109 18.939 -3.280 1.00 88.00 102 ARG A N 1
ATOM 835 C CA . ARG A 1 102 ? 14.549 18.882 -3.058 1.00 88.00 102 ARG A CA 1
ATOM 836 C C . ARG A 1 102 ? 15.025 19.895 -2.026 1.00 88.00 102 ARG A C 1
ATOM 838 O O . ARG A 1 102 ? 15.747 19.528 -1.104 1.00 88.00 102 ARG A O 1
ATOM 845 N N . ASP A 1 103 ? 14.662 21.163 -2.181 1.00 85.44 103 ASP A N 1
ATOM 846 C CA . ASP A 1 103 ? 15.145 22.220 -1.290 1.00 85.44 103 ASP A CA 1
ATOM 847 C C . ASP A 1 103 ? 14.677 21.968 0.159 1.00 85.44 103 ASP A C 1
ATOM 849 O O . ASP A 1 103 ? 15.461 22.149 1.091 1.00 85.44 103 ASP A O 1
ATOM 853 N N . LYS A 1 104 ? 13.462 21.425 0.349 1.00 82.06 104 LYS A N 1
ATOM 854 C CA . LYS A 1 104 ? 12.956 20.974 1.659 1.00 82.06 104 LYS A CA 1
ATOM 855 C C . LYS A 1 104 ? 13.764 19.815 2.245 1.00 82.06 104 LYS A C 1
ATOM 857 O O . LYS A 1 104 ? 14.096 19.858 3.426 1.00 82.06 104 LYS A O 1
ATOM 862 N N . LEU A 1 105 ? 14.104 18.804 1.443 1.00 78.81 105 LEU A N 1
ATOM 863 C CA . LEU A 1 105 ? 14.906 17.664 1.905 1.00 78.81 105 LEU A CA 1
ATOM 864 C C . LEU A 1 105 ? 16.287 18.094 2.401 1.00 78.81 105 LEU A C 1
ATOM 866 O O . LEU A 1 105 ? 16.723 17.673 3.472 1.00 78.81 105 LEU A O 1
ATOM 870 N N . PHE A 1 106 ? 16.967 18.955 1.643 1.00 81.81 106 PHE A N 1
ATOM 871 C CA . PHE A 1 106 ? 18.277 19.462 2.050 1.00 81.81 106 PHE A CA 1
ATOM 872 C C . PHE A 1 106 ? 18.181 20.383 3.273 1.00 81.81 106 PHE A C 1
ATOM 874 O O . PHE A 1 106 ? 19.043 20.306 4.146 1.00 81.81 106 PHE A O 1
ATOM 881 N N . ALA A 1 107 ? 17.127 21.200 3.387 1.00 79.31 107 ALA A N 1
ATOM 882 C CA . ALA A 1 107 ? 16.889 22.014 4.578 1.00 79.31 107 ALA A CA 1
ATOM 883 C C . ALA A 1 107 ? 16.634 21.153 5.830 1.00 79.31 107 ALA A C 1
ATOM 885 O O . ALA A 1 107 ? 17.214 21.418 6.879 1.00 79.31 107 ALA A O 1
ATOM 886 N N . ALA A 1 108 ? 15.838 20.085 5.713 1.00 72.69 108 ALA A N 1
ATOM 887 C CA . ALA A 1 108 ? 15.574 19.157 6.812 1.00 72.69 108 ALA A CA 1
ATOM 888 C C . ALA A 1 108 ? 16.839 18.399 7.251 1.00 72.69 108 ALA A C 1
ATOM 890 O O . ALA A 1 108 ? 17.088 18.258 8.447 1.00 72.69 108 ALA A O 1
ATOM 891 N N . LYS A 1 109 ? 17.681 17.967 6.300 1.00 72.56 109 LYS A N 1
ATOM 892 C CA . LYS A 1 109 ? 18.969 17.321 6.612 1.00 72.56 109 LYS A CA 1
ATOM 893 C C . LYS A 1 109 ? 19.965 18.279 7.268 1.00 72.56 109 LYS A C 1
ATOM 895 O O . LYS A 1 109 ? 20.721 17.850 8.131 1.00 72.56 109 LYS A O 1
ATOM 900 N N . ALA A 1 110 ? 19.934 19.565 6.920 1.00 73.00 110 ALA A N 1
ATOM 901 C CA . ALA A 1 110 ? 20.754 20.584 7.575 1.00 73.00 110 ALA A CA 1
ATOM 902 C C . ALA A 1 110 ? 20.292 20.915 9.011 1.00 73.00 110 ALA A C 1
ATOM 904 O O . ALA A 1 110 ? 21.091 21.408 9.801 1.00 73.00 110 ALA A O 1
ATOM 905 N N . GLN A 1 111 ? 19.024 20.650 9.353 1.00 57.22 111 GLN A N 1
ATOM 906 C CA . GLN A 1 111 ? 18.434 20.925 10.673 1.00 57.22 111 GLN A CA 1
ATOM 907 C C . GLN A 1 111 ? 18.409 19.706 11.613 1.00 57.22 111 GLN A C 1
ATOM 909 O O . GLN A 1 111 ? 18.011 19.840 12.769 1.00 57.22 111 GLN A O 1
ATOM 914 N N . ALA A 1 112 ? 18.825 18.522 11.153 1.00 44.62 112 ALA A N 1
ATOM 915 C CA . ALA A 1 112 ? 18.902 17.338 12.002 1.00 44.62 112 ALA A CA 1
ATOM 916 C C . ALA A 1 112 ? 20.032 17.502 13.044 1.00 44.62 112 ALA A C 1
ATOM 918 O O . ALA A 1 112 ? 21.188 17.687 12.653 1.00 44.62 112 ALA A O 1
ATOM 919 N N . PRO A 1 113 ? 19.748 17.433 14.360 1.00 42.22 113 PRO A N 1
ATOM 920 C CA . PRO A 1 113 ? 20.788 17.520 15.376 1.00 42.22 113 PRO A CA 1
ATOM 921 C C . PRO A 1 113 ? 21.716 16.305 15.276 1.00 42.22 113 PRO A C 1
ATOM 923 O O . PRO A 1 113 ? 21.265 15.157 15.264 1.00 42.22 113 PRO A O 1
ATOM 926 N N . GLN A 1 114 ? 23.029 16.547 15.220 1.00 42.50 114 GLN A N 1
ATOM 927 C CA . GLN A 1 114 ? 24.013 15.494 15.451 1.00 42.50 114 GLN A CA 1
ATOM 928 C C . GLN A 1 114 ? 23.849 15.020 16.900 1.00 42.50 114 GLN A C 1
ATOM 930 O O . GLN A 1 114 ? 24.144 15.761 17.833 1.00 42.50 114 GLN A O 1
ATOM 935 N N . ASN A 1 115 ? 23.325 13.808 17.099 1.00 36.72 115 ASN A N 1
ATOM 936 C CA . ASN A 1 115 ? 23.150 13.219 18.425 1.00 36.72 115 ASN A CA 1
ATOM 937 C C . ASN A 1 115 ? 24.516 12.950 19.083 1.00 36.72 115 ASN A C 1
ATOM 939 O O . ASN A 1 115 ? 25.091 11.875 18.932 1.00 36.72 115 ASN A O 1
ATOM 943 N N . GLY A 1 116 ? 24.997 13.926 19.851 1.00 32.03 116 GLY A N 1
ATOM 944 C CA . GLY A 1 116 ? 25.862 13.740 21.009 1.00 32.03 116 GLY A CA 1
ATOM 945 C C . GLY A 1 116 ? 25.052 14.054 22.269 1.00 32.03 116 GLY A C 1
ATOM 946 O O . GLY A 1 116 ? 24.491 15.134 22.391 1.00 32.03 116 GLY A O 1
ATOM 947 N N . THR A 1 117 ? 24.945 13.062 23.151 1.00 36.81 117 THR A N 1
ATOM 948 C CA . THR A 1 117 ? 24.479 13.087 24.553 1.00 36.81 117 THR A CA 1
ATOM 949 C C . THR A 1 117 ? 24.069 14.436 25.173 1.00 36.81 117 THR A C 1
ATOM 951 O O . THR A 1 117 ? 24.914 15.299 25.395 1.00 36.81 117 THR A O 1
ATOM 954 N N . GLY A 1 118 ? 22.814 14.516 25.636 1.00 27.23 118 GLY A N 1
ATOM 955 C CA . GLY A 1 118 ? 22.379 15.451 26.682 1.00 27.23 118 GLY A CA 1
ATOM 956 C C . GLY A 1 118 ? 21.016 16.090 26.414 1.00 27.23 118 GLY A C 1
ATOM 957 O O . GLY A 1 118 ? 20.899 16.976 25.579 1.00 27.23 118 GLY A O 1
ATOM 958 N N . ALA A 1 119 ? 19.980 15.683 27.152 1.00 32.75 119 ALA A N 1
ATOM 959 C CA . ALA A 1 119 ? 18.774 16.505 27.300 1.00 32.75 119 ALA A CA 1
ATOM 960 C C . ALA A 1 119 ? 19.132 17.780 28.102 1.00 32.75 119 ALA A C 1
ATOM 962 O O . ALA A 1 119 ? 19.966 17.681 29.008 1.00 32.75 119 ALA A O 1
ATOM 963 N N . PRO A 1 120 ? 18.513 18.951 27.831 1.00 36.50 120 PRO A N 1
ATOM 964 C CA . PRO A 1 120 ? 17.196 19.218 28.428 1.00 36.50 120 PRO A CA 1
ATOM 965 C C . PRO A 1 120 ? 16.199 20.081 27.606 1.00 36.50 120 PRO A C 1
ATOM 967 O O . PRO A 1 120 ? 16.585 20.892 26.779 1.00 36.50 120 PRO A O 1
ATOM 970 N N . ARG A 1 121 ? 14.915 19.886 27.971 1.00 28.38 121 ARG A N 1
ATOM 971 C CA . ARG A 1 121 ? 13.687 20.735 27.974 1.00 28.38 121 ARG A CA 1
ATOM 972 C C . ARG A 1 121 ? 13.257 21.600 26.759 1.00 28.38 121 ARG A C 1
ATOM 974 O O . ARG A 1 121 ? 14.082 22.240 26.127 1.00 28.38 121 ARG A O 1
ATOM 981 N N . PRO A 1 122 ? 11.929 21.702 26.497 1.00 41.16 122 PRO A N 1
ATOM 982 C CA . PRO A 1 122 ? 11.380 22.485 25.396 1.00 41.16 122 PRO A CA 1
ATOM 983 C C . PRO A 1 122 ? 11.166 23.949 25.807 1.00 41.16 122 PRO A C 1
ATOM 985 O O . PRO A 1 122 ? 10.578 24.214 26.857 1.00 41.16 122 PRO A O 1
ATOM 988 N N . GLU A 1 123 ? 11.573 24.886 24.951 1.00 30.45 123 GLU A N 1
ATOM 989 C CA . GLU A 1 123 ? 11.109 26.273 25.014 1.00 30.45 123 GLU A CA 1
ATOM 990 C C . GLU A 1 123 ? 10.141 26.589 23.874 1.00 30.45 123 GLU A C 1
ATOM 992 O O . GLU A 1 123 ? 10.227 26.071 22.760 1.00 30.45 123 GLU A O 1
ATOM 997 N N . ALA A 1 124 ? 9.161 27.404 24.240 1.00 31.64 124 ALA A N 1
ATOM 998 C CA . ALA A 1 124 ? 7.955 27.717 23.511 1.00 31.64 124 ALA A CA 1
ATOM 999 C C . ALA A 1 124 ? 8.166 28.769 22.413 1.00 31.64 124 ALA A C 1
ATOM 1001 O O . ALA A 1 124 ? 9.010 29.651 22.529 1.00 31.64 124 ALA A O 1
ATOM 1002 N N . GLY A 1 125 ? 7.267 28.729 21.426 1.00 35.81 125 GLY A N 1
ATOM 1003 C CA . GLY A 1 125 ? 6.776 29.914 20.729 1.00 35.81 125 GLY A CA 1
ATOM 1004 C C . GLY A 1 125 ? 7.671 30.480 19.631 1.00 35.81 125 GLY A C 1
ATOM 1005 O O . GLY A 1 125 ? 8.578 31.263 19.893 1.00 35.81 125 GLY A O 1
ATOM 1006 N N . LYS A 1 126 ? 7.298 30.201 18.379 1.00 30.34 126 LYS A N 1
ATOM 1007 C CA . LYS A 1 126 ? 7.256 31.216 17.317 1.00 30.34 126 LYS A CA 1
ATOM 1008 C C . LYS A 1 126 ? 6.304 30.761 16.214 1.00 30.34 126 LYS A C 1
ATOM 1010 O O . LYS A 1 126 ? 6.558 29.776 15.526 1.00 30.34 126 LYS A O 1
ATOM 1015 N N . GLU A 1 127 ? 5.190 31.482 16.108 1.00 39.19 127 GLU A N 1
ATOM 1016 C CA . GLU A 1 127 ? 4.348 31.540 14.916 1.00 39.19 127 GLU A CA 1
ATOM 1017 C C . GLU A 1 127 ? 5.224 31.805 13.688 1.00 39.19 127 GLU A C 1
ATOM 1019 O O . GLU A 1 127 ? 6.087 32.685 13.713 1.00 39.19 127 GLU A O 1
ATOM 1024 N N . ILE A 1 128 ? 4.999 31.049 12.614 1.00 32.72 128 ILE A N 1
ATOM 1025 C CA . ILE A 1 128 ? 5.502 31.403 11.289 1.00 32.72 128 ILE A CA 1
ATOM 1026 C C . ILE A 1 128 ? 4.284 31.757 10.445 1.00 32.72 128 ILE A C 1
ATOM 1028 O O . ILE A 1 128 ? 3.436 30.912 10.156 1.00 32.72 128 ILE A O 1
ATOM 1032 N N . GLU A 1 129 ? 4.217 33.043 10.111 1.00 30.02 129 GLU A N 1
ATOM 1033 C CA . GLU A 1 129 ? 3.233 33.684 9.252 1.00 30.02 129 GLU A CA 1
ATOM 1034 C C . GLU A 1 129 ? 3.106 32.978 7.894 1.00 30.02 129 GLU A C 1
ATOM 1036 O O . GLU A 1 129 ? 4.091 32.651 7.226 1.00 30.02 129 GLU A O 1
ATOM 1041 N N . ALA A 1 130 ? 1.860 32.774 7.469 1.00 35.22 130 ALA A N 1
ATOM 1042 C CA . ALA A 1 130 ? 1.515 32.271 6.151 1.00 35.22 130 ALA A CA 1
ATOM 1043 C C . ALA A 1 130 ? 1.715 33.369 5.088 1.00 35.22 130 ALA A C 1
ATOM 1045 O O . ALA A 1 130 ? 0.969 34.344 5.039 1.00 35.22 130 ALA A O 1
ATOM 1046 N N . GLY A 1 131 ? 2.707 33.180 4.213 1.00 26.69 131 GLY A N 1
ATOM 1047 C CA . GLY A 1 131 ? 2.887 33.916 2.956 1.00 26.69 131 GLY A CA 1
ATOM 1048 C C . GLY A 1 131 ? 2.515 33.054 1.736 1.00 26.69 131 GLY A C 1
ATOM 1049 O O . GLY A 1 131 ? 2.585 31.827 1.813 1.00 26.69 131 GLY A O 1
ATOM 1050 N N . PRO A 1 132 ? 2.074 33.660 0.619 1.00 38.06 132 PRO A N 1
ATOM 1051 C CA . PRO A 1 132 ? 0.986 33.128 -0.197 1.00 38.06 132 PRO A CA 1
ATOM 1052 C C . PRO A 1 132 ? 1.433 32.195 -1.332 1.00 38.06 132 PRO A C 1
ATOM 1054 O O . PRO A 1 132 ? 2.464 32.402 -1.966 1.00 38.06 132 PRO A O 1
ATOM 1057 N N . GLY A 1 133 ? 0.568 31.227 -1.660 1.00 33.84 133 GLY A N 1
ATOM 1058 C CA . GLY A 1 133 ? 0.500 30.645 -3.005 1.00 33.84 133 GLY A CA 1
ATOM 1059 C C . GLY A 1 133 ? 1.252 29.335 -3.247 1.00 33.84 133 GLY A C 1
ATOM 1060 O O . GLY A 1 133 ? 1.864 29.175 -4.298 1.00 33.84 133 GLY A O 1
ATOM 1061 N N . LEU A 1 134 ? 1.180 28.366 -2.330 1.00 30.17 134 LEU A N 1
ATOM 1062 C CA . LEU A 1 134 ? 1.403 26.960 -2.683 1.00 30.17 134 LEU A CA 1
ATOM 1063 C C . LEU A 1 134 ? 0.077 26.373 -3.177 1.00 30.17 134 LEU A C 1
ATOM 1065 O O . LEU A 1 134 ? -0.830 26.146 -2.378 1.00 30.17 134 LEU A O 1
ATOM 1069 N N . ILE A 1 135 ? -0.016 26.055 -4.470 1.00 31.19 135 ILE A N 1
ATOM 1070 C CA . ILE A 1 135 ? -0.889 24.955 -4.889 1.00 31.19 135 ILE A CA 1
ATOM 1071 C C . ILE A 1 135 ? -0.215 23.701 -4.335 1.00 31.19 135 ILE A C 1
ATOM 1073 O O . ILE A 1 135 ? 0.663 23.107 -4.955 1.00 31.19 135 ILE A O 1
ATOM 1077 N N . ALA A 1 136 ? -0.544 23.364 -3.091 1.00 33.25 136 ALA A N 1
ATOM 1078 C CA . ALA A 1 136 ? -0.309 22.035 -2.583 1.00 33.25 136 ALA A CA 1
ATOM 1079 C C . ALA A 1 136 ? -1.087 21.095 -3.509 1.00 33.25 136 ALA A C 1
ATOM 1081 O O . ALA A 1 136 ? -2.317 21.141 -3.537 1.00 33.25 136 ALA A O 1
ATOM 1082 N N . LEU A 1 137 ? -0.386 20.241 -4.258 1.00 37.19 137 LEU A N 1
ATOM 1083 C CA . LEU A 1 137 ? -0.929 18.931 -4.600 1.00 37.19 137 LEU A CA 1
ATOM 1084 C C . LEU A 1 137 ? -1.120 18.220 -3.261 1.00 37.19 137 LEU A C 1
ATOM 1086 O O . LEU A 1 137 ? -0.241 17.517 -2.765 1.00 37.19 137 LEU A O 1
ATOM 1090 N N . GLN A 1 138 ? -2.226 18.555 -2.599 1.00 34.16 138 GLN A N 1
ATOM 1091 C CA . GLN A 1 138 ? -2.698 17.836 -1.440 1.00 34.16 138 GLN A CA 1
ATOM 1092 C C . GLN A 1 138 ? -2.880 16.410 -1.931 1.00 34.16 138 GLN A C 1
ATOM 1094 O O . GLN A 1 138 ? -3.615 16.179 -2.895 1.00 34.16 138 GLN A O 1
ATOM 1099 N N . LYS A 1 139 ? -2.179 15.472 -1.285 1.00 40.31 139 LYS A N 1
ATOM 1100 C CA . LYS A 1 139 ? -2.571 14.070 -1.355 1.00 40.31 139 LYS A CA 1
ATOM 1101 C C . LYS A 1 139 ? -4.067 14.037 -1.132 1.00 40.31 139 LYS A C 1
ATOM 1103 O O . LYS A 1 139 ? -4.594 14.768 -0.281 1.00 40.31 139 LYS A O 1
ATOM 1108 N N . THR A 1 140 ? -4.757 13.248 -1.935 1.00 49.00 140 THR A N 1
ATOM 1109 C CA . THR A 1 140 ? -6.181 13.119 -1.710 1.00 49.00 140 THR A CA 1
ATOM 1110 C C . THR A 1 140 ? -6.386 12.621 -0.275 1.00 49.00 140 THR A C 1
ATOM 1112 O O . THR A 1 140 ? -5.563 11.873 0.266 1.00 49.00 140 THR A O 1
ATOM 1115 N N . PRO A 1 141 ? -7.489 13.024 0.364 1.00 53.88 141 PRO A N 1
ATOM 1116 C CA . PRO A 1 141 ? -7.915 12.485 1.648 1.00 53.88 141 PRO A CA 1
ATOM 1117 C C . PRO A 1 141 ? -7.761 10.969 1.788 1.00 53.88 141 PRO A C 1
ATOM 1119 O O . PRO A 1 141 ? -7.534 10.464 2.881 1.00 53.88 141 PRO A O 1
ATOM 1122 N N . GLU A 1 142 ? -7.942 10.245 0.688 1.00 51.44 142 GLU A N 1
ATOM 1123 C CA . GLU A 1 142 ? -7.909 8.789 0.613 1.00 51.44 142 GLU A CA 1
ATOM 1124 C C . GLU A 1 142 ? -6.479 8.240 0.565 1.00 51.44 142 GLU A C 1
ATOM 1126 O O . GLU A 1 142 ? -6.200 7.218 1.188 1.00 51.44 142 GLU A O 1
ATOM 1131 N N . GLU A 1 143 ? -5.551 8.946 -0.076 1.00 51.03 143 GLU A N 1
ATOM 1132 C CA . GLU A 1 143 ? -4.135 8.568 -0.130 1.00 51.03 143 GLU A CA 1
ATOM 1133 C C . GLU A 1 143 ? -3.442 8.760 1.225 1.00 51.03 143 GLU A C 1
ATOM 1135 O O . GLU A 1 143 ? -2.733 7.866 1.686 1.00 51.03 143 GLU A O 1
ATOM 1140 N N . GLU A 1 144 ? -3.696 9.873 1.924 1.00 56.78 144 GLU A N 1
ATOM 1141 C CA . GLU A 1 144 ? -3.151 10.084 3.279 1.00 56.78 144 GLU A CA 1
ATOM 1142 C C . GLU A 1 144 ? -3.670 9.030 4.263 1.00 56.78 144 GLU A C 1
ATOM 1144 O O . GLU A 1 144 ? -2.932 8.521 5.111 1.00 56.78 144 GLU A O 1
ATOM 1149 N N . ARG A 1 145 ? -4.946 8.659 4.116 1.00 61.00 145 ARG A N 1
ATOM 1150 C CA . ARG A 1 145 ? -5.575 7.575 4.876 1.00 61.00 145 ARG A CA 1
ATOM 1151 C C . ARG A 1 145 ? -4.905 6.240 4.632 1.00 61.00 145 ARG A C 1
ATOM 1153 O O . ARG A 1 145 ? -4.603 5.538 5.598 1.00 61.00 145 ARG A O 1
ATOM 1160 N N . ALA A 1 146 ? -4.705 5.901 3.363 1.00 60.66 146 ALA A N 1
ATOM 1161 C CA . ALA A 1 146 ? -4.094 4.647 2.964 1.00 60.66 146 ALA A CA 1
ATOM 1162 C C . ALA A 1 146 ? -2.663 4.543 3.505 1.00 60.66 146 ALA A C 1
ATOM 1164 O O . ALA A 1 146 ? -2.307 3.515 4.068 1.00 60.66 146 ALA A O 1
ATOM 1165 N N . GLU A 1 147 ? -1.874 5.618 3.444 1.00 65.62 147 GLU A N 1
ATOM 1166 C CA . GLU A 1 147 ? -0.497 5.621 3.955 1.00 65.62 147 GLU A CA 1
ATOM 1167 C C . GLU A 1 147 ? -0.406 5.479 5.479 1.00 65.62 147 GLU A C 1
ATOM 1169 O O . GLU A 1 147 ? 0.443 4.741 5.988 1.00 65.62 147 GLU A O 1
ATOM 1174 N N . ILE A 1 148 ? -1.265 6.184 6.227 1.00 65.69 148 ILE A N 1
ATOM 1175 C CA . ILE A 1 148 ? -1.306 6.069 7.692 1.00 65.69 148 ILE A CA 1
ATOM 1176 C C . ILE A 1 148 ? -1.720 4.650 8.088 1.00 65.69 148 ILE A C 1
ATOM 1178 O O . ILE A 1 148 ? -1.103 4.057 8.977 1.00 65.69 148 ILE A O 1
ATOM 1182 N N . MET A 1 149 ? -2.734 4.103 7.411 1.00 66.75 149 MET A N 1
ATOM 1183 C CA . MET A 1 149 ? -3.197 2.735 7.623 1.00 66.75 149 MET A CA 1
ATOM 1184 C C . MET A 1 149 ? -2.086 1.726 7.329 1.00 66.75 149 MET A C 1
ATOM 1186 O O . MET A 1 149 ? -1.813 0.857 8.153 1.00 66.75 149 MET A O 1
ATOM 1190 N N . ASP A 1 150 ? -1.407 1.873 6.193 1.00 73.12 150 ASP A N 1
ATOM 1191 C CA . ASP A 1 150 ? -0.399 0.922 5.741 1.00 73.12 150 ASP A CA 1
ATOM 1192 C C . ASP A 1 150 ? 0.801 0.863 6.692 1.00 73.12 150 ASP A C 1
ATOM 1194 O O . ASP A 1 150 ? 1.227 -0.220 7.095 1.00 73.12 150 ASP A O 1
ATOM 1198 N N . ARG A 1 151 ? 1.279 2.026 7.156 1.00 71.19 151 ARG A N 1
ATOM 1199 C CA . ARG A 1 151 ? 2.377 2.105 8.131 1.00 71.19 151 ARG A CA 1
ATOM 1200 C C . ARG A 1 151 ? 2.003 1.479 9.477 1.00 71.19 151 ARG A C 1
ATOM 1202 O O . ARG A 1 151 ? 2.836 0.831 10.115 1.00 71.19 151 ARG A O 1
ATOM 1209 N N . MET A 1 152 ? 0.773 1.709 9.935 1.00 68.31 152 MET A N 1
ATOM 1210 C CA . MET A 1 152 ? 0.288 1.175 11.209 1.00 68.31 152 MET A CA 1
ATOM 1211 C C . MET A 1 152 ? 0.112 -0.339 11.147 1.00 68.31 152 MET A C 1
ATOM 1213 O O . MET A 1 152 ? 0.564 -1.037 12.057 1.00 68.31 152 MET A O 1
ATOM 1217 N N . ASP A 1 153 ? -0.484 -0.843 10.070 1.00 72.62 153 ASP A N 1
ATOM 1218 C CA . ASP A 1 153 ? -0.689 -2.273 9.877 1.00 72.62 153 ASP A CA 1
ATOM 1219 C C . ASP A 1 153 ? 0.636 -3.002 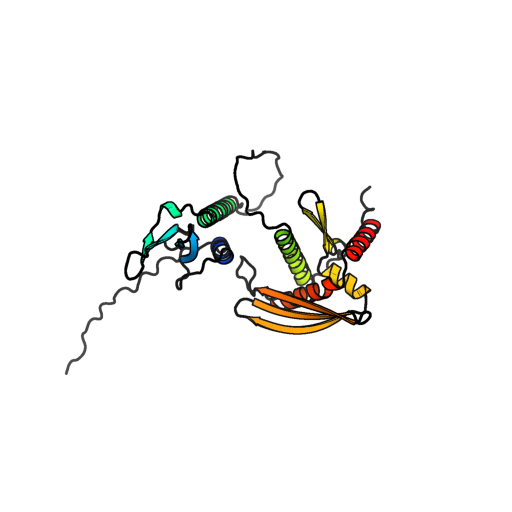9.697 1.00 72.62 153 ASP A C 1
ATOM 1221 O O . ASP A 1 153 ? 0.856 -4.020 10.343 1.00 72.62 153 ASP A O 1
ATOM 1225 N N . GLU A 1 154 ? 1.570 -2.454 8.922 1.00 76.38 154 GLU A N 1
ATOM 1226 C CA . GLU A 1 154 ? 2.904 -3.033 8.773 1.00 76.38 154 GLU A CA 1
ATOM 1227 C C . GLU A 1 154 ? 3.625 -3.161 10.117 1.00 76.38 154 GLU A C 1
ATOM 1229 O O . GLU A 1 154 ? 4.138 -4.232 10.445 1.00 76.38 154 GLU A O 1
ATOM 1234 N N . LYS A 1 155 ? 3.578 -2.118 10.953 1.00 74.81 155 LYS A N 1
ATOM 1235 C CA . LYS A 1 155 ? 4.142 -2.178 12.304 1.00 74.81 155 LYS A CA 1
ATOM 1236 C C . LYS A 1 155 ? 3.476 -3.265 13.150 1.00 74.81 155 LYS A C 1
ATOM 1238 O O . LYS A 1 155 ? 4.179 -4.005 13.831 1.00 74.81 155 LYS A O 1
ATOM 1243 N N . GLN A 1 156 ? 2.146 -3.367 13.120 1.00 70.75 156 GLN A N 1
ATOM 1244 C CA . GLN A 1 156 ? 1.414 -4.382 13.886 1.00 70.75 156 GLN A CA 1
ATOM 1245 C C . GLN A 1 156 ? 1.741 -5.800 13.420 1.00 70.75 156 GLN A C 1
ATOM 1247 O O . GLN A 1 156 ? 2.033 -6.655 14.253 1.00 70.75 156 GLN A O 1
ATOM 1252 N N . ILE A 1 157 ? 1.753 -6.022 12.108 1.00 73.62 157 ILE A N 1
ATOM 1253 C CA . ILE A 1 157 ? 2.066 -7.311 11.494 1.00 73.62 157 ILE A CA 1
ATOM 1254 C C . ILE A 1 157 ? 3.498 -7.722 11.845 1.00 73.62 157 ILE A C 1
ATOM 1256 O O . ILE A 1 157 ? 3.717 -8.849 12.276 1.00 73.62 157 ILE A O 1
ATOM 1260 N N . ILE A 1 158 ? 4.471 -6.811 11.741 1.00 75.81 158 ILE A N 1
ATOM 1261 C CA . ILE A 1 158 ? 5.866 -7.096 12.107 1.00 75.81 158 ILE A CA 1
ATOM 1262 C C . ILE A 1 158 ? 5.987 -7.405 13.604 1.00 75.81 158 ILE A C 1
ATOM 1264 O O . ILE A 1 158 ? 6.693 -8.345 13.964 1.00 75.81 158 ILE A O 1
ATOM 1268 N N . THR A 1 159 ? 5.291 -6.669 14.477 1.00 73.38 159 THR A N 1
ATOM 1269 C CA . THR A 1 159 ? 5.253 -6.961 15.921 1.00 73.38 159 THR A CA 1
ATOM 1270 C C . THR A 1 159 ? 4.662 -8.347 16.199 1.00 73.38 159 THR A C 1
ATOM 1272 O O . THR A 1 159 ? 5.224 -9.083 17.009 1.00 73.38 159 THR A O 1
ATOM 1275 N N . GLU A 1 160 ? 3.570 -8.722 15.519 1.00 71.38 160 GLU A N 1
ATOM 1276 C CA . GLU A 1 160 ? 2.951 -10.047 15.654 1.00 71.38 160 GLU A CA 1
ATOM 1277 C C . GLU A 1 160 ? 3.902 -11.158 15.178 1.00 71.38 160 GLU A C 1
ATOM 1279 O O . GLU A 1 160 ? 4.138 -12.116 15.912 1.00 71.38 160 GLU A O 1
ATOM 1284 N N . ILE A 1 161 ? 4.497 -11.008 13.989 1.00 72.19 161 ILE A N 1
ATOM 1285 C CA . ILE A 1 161 ? 5.438 -11.984 13.415 1.00 72.19 161 ILE A CA 1
ATOM 1286 C C . ILE A 1 161 ? 6.692 -12.127 14.286 1.00 72.19 161 ILE A C 1
ATOM 1288 O O . ILE A 1 161 ? 7.189 -13.235 14.473 1.00 72.19 161 ILE A O 1
ATOM 1292 N N . SER A 1 162 ? 7.197 -11.020 14.834 1.00 66.75 162 SER A N 1
ATOM 1293 C CA . SER A 1 162 ? 8.402 -11.005 15.678 1.00 66.75 162 SER A CA 1
ATOM 1294 C C . SER A 1 162 ? 8.153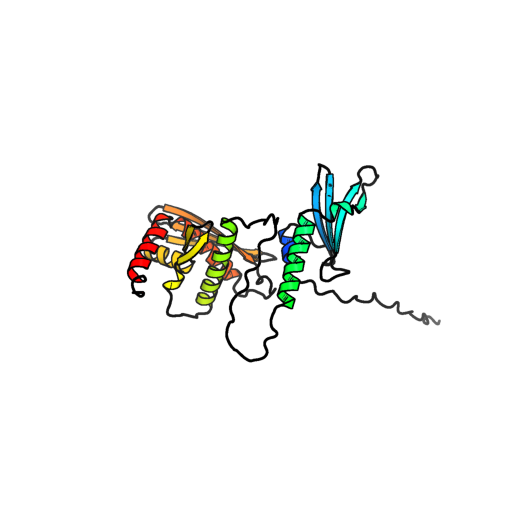 -11.536 17.097 1.00 66.75 162 SER A C 1
ATOM 1296 O O . SER A 1 162 ? 9.095 -11.642 17.877 1.00 66.75 162 SER A O 1
ATOM 1298 N N . GLY A 1 163 ? 6.905 -11.868 17.452 1.00 54.09 163 GLY A N 1
ATOM 1299 C CA . GLY A 1 163 ? 6.555 -12.426 18.760 1.00 54.09 163 GLY A CA 1
ATOM 1300 C C . GLY A 1 163 ? 6.600 -11.424 19.920 1.00 54.09 163 GLY A C 1
ATOM 1301 O O . GLY A 1 163 ? 6.524 -11.831 21.079 1.00 54.09 163 GLY A O 1
ATOM 1302 N N . GLU A 1 164 ? 6.690 -10.117 19.645 1.00 55.84 164 GLU A N 1
ATOM 1303 C CA . GLU A 1 164 ? 6.641 -9.063 20.665 1.00 55.84 164 GLU A CA 1
ATOM 1304 C C . GLU A 1 164 ? 5.195 -8.858 21.159 1.00 55.84 164 GLU A C 1
ATOM 1306 O O . GLU A 1 164 ? 4.502 -7.894 20.820 1.00 55.84 164 GLU A O 1
ATOM 1311 N N . ILE A 1 165 ? 4.703 -9.784 21.982 1.00 46.78 165 ILE A N 1
ATOM 1312 C CA . ILE A 1 165 ? 3.386 -9.674 22.618 1.00 46.78 165 ILE A CA 1
ATOM 1313 C C . ILE A 1 165 ? 3.466 -8.595 23.708 1.00 46.78 165 ILE A C 1
ATOM 1315 O O . ILE A 1 165 ? 3.920 -8.844 24.821 1.00 46.78 165 ILE A O 1
ATOM 1319 N N . ARG A 1 166 ? 3.021 -7.370 23.404 1.00 47.06 166 ARG A N 1
ATOM 1320 C CA . ARG A 1 166 ? 2.770 -6.336 24.426 1.00 47.06 166 ARG A CA 1
ATOM 1321 C C . ARG A 1 166 ? 1.304 -6.381 24.853 1.00 47.06 166 ARG A C 1
ATOM 1323 O O . ARG A 1 166 ? 0.429 -6.251 23.999 1.00 47.06 166 ARG A O 1
ATOM 1330 N N . GLU A 1 167 ? 1.059 -6.456 26.161 1.00 43.81 167 GLU A N 1
ATOM 1331 C CA . GLU A 1 167 ? -0.241 -6.523 26.871 1.00 43.81 167 GLU A CA 1
ATOM 1332 C C . GLU A 1 167 ? -1.274 -5.407 26.564 1.00 43.81 167 GLU A C 1
ATOM 1334 O O . GLU A 1 167 ? -2.342 -5.366 27.164 1.00 43.81 167 GLU A O 1
ATOM 1339 N N . ARG A 1 168 ? -1.041 -4.524 25.585 1.00 46.56 168 ARG A N 1
ATOM 1340 C CA . ARG A 1 168 ? -2.002 -3.496 25.138 1.00 46.56 168 ARG A CA 1
ATOM 1341 C C . ARG A 1 168 ? -2.515 -3.778 23.729 1.00 46.56 168 ARG A C 1
ATOM 1343 O O . ARG A 1 168 ? -2.194 -3.066 22.778 1.00 46.56 168 ARG A O 1
ATOM 1350 N N . ILE A 1 169 ? -3.287 -4.850 23.582 1.00 48.22 169 ILE A N 1
ATOM 1351 C CA . ILE A 1 169 ? -3.877 -5.256 22.293 1.00 48.22 169 ILE A CA 1
ATOM 1352 C C . ILE A 1 169 ? -5.088 -4.364 21.936 1.00 48.22 169 ILE A C 1
ATOM 1354 O O . ILE A 1 169 ? -5.353 -4.108 20.766 1.00 48.22 169 ILE A O 1
ATOM 1358 N N . LEU A 1 170 ? -5.778 -3.800 22.934 1.00 45.91 170 LEU A N 1
ATOM 1359 C CA . LEU A 1 170 ? -7.061 -3.108 22.744 1.00 45.91 170 LEU A CA 1
ATOM 1360 C C . LEU A 1 170 ? -6.937 -1.658 22.237 1.00 45.91 170 LEU A C 1
ATOM 1362 O O . LEU A 1 170 ? -7.791 -1.224 21.470 1.00 45.91 170 LEU A O 1
ATOM 1366 N N . GLU A 1 171 ? -5.861 -0.934 22.571 1.00 52.53 171 GLU A N 1
ATOM 1367 C CA . GLU A 1 171 ? -5.550 0.400 22.003 1.00 52.53 171 GLU A CA 1
ATOM 1368 C C . GLU A 1 171 ? -5.186 0.333 20.505 1.00 52.53 171 GLU A C 1
ATOM 1370 O O . GLU A 1 171 ? -5.13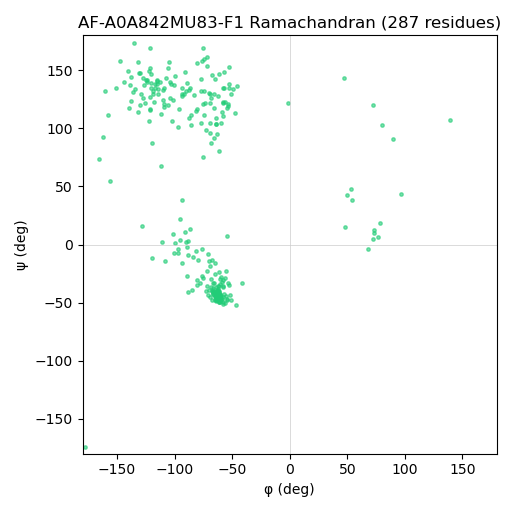1 1.354 19.826 1.00 52.53 171 GLU A O 1
ATOM 1375 N N . LYS A 1 172 ? -4.933 -0.871 19.974 1.00 62.09 172 LYS A N 1
ATOM 1376 C CA . LYS A 1 172 ? -4.417 -1.086 18.617 1.00 62.09 172 LYS A CA 1
ATOM 1377 C C . LYS A 1 172 ? -5.492 -1.405 17.583 1.00 62.09 172 LYS A C 1
ATOM 1379 O O . LYS A 1 172 ? -5.149 -1.475 16.408 1.00 62.09 172 LYS A O 1
ATOM 1384 N N . TYR A 1 173 ? -6.752 -1.617 17.976 1.00 66.25 173 TYR A N 1
ATOM 1385 C CA . TYR A 1 173 ? -7.828 -2.025 17.055 1.00 66.25 173 TYR A CA 1
ATOM 1386 C C . TYR A 1 173 ? -8.387 -0.876 16.221 1.00 66.25 173 TYR A C 1
ATOM 1388 O O . TYR A 1 173 ? -8.763 -1.076 15.067 1.00 6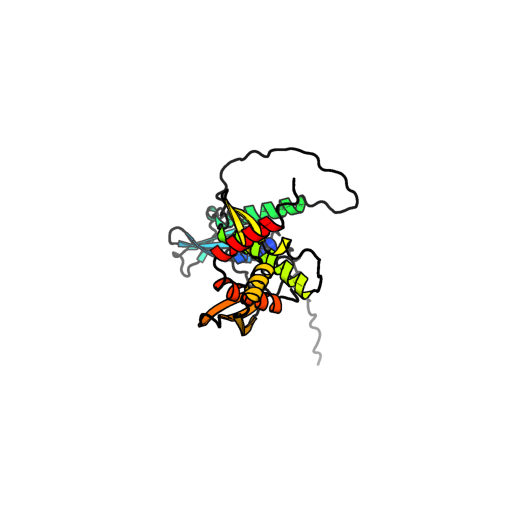6.25 173 TYR A O 1
ATOM 1396 N N . PHE A 1 174 ? -8.419 0.324 16.797 1.00 66.31 174 PHE A N 1
ATOM 1397 C CA . PHE A 1 174 ? -8.967 1.510 16.159 1.00 66.31 174 PHE A CA 1
ATOM 1398 C C . PHE A 1 174 ? -7.929 2.619 16.151 1.00 66.31 174 PHE A C 1
ATOM 1400 O O . PHE A 1 174 ? -7.227 2.827 17.137 1.00 66.31 174 PHE A O 1
ATOM 1407 N N . TYR A 1 175 ? -7.874 3.369 15.060 1.00 68.31 175 TYR A N 1
ATOM 1408 C CA . TYR A 1 175 ? -7.108 4.606 14.996 1.00 68.31 175 TYR A CA 1
ATOM 1409 C C . TYR A 1 175 ? -8.025 5.762 14.617 1.00 68.31 175 TYR A C 1
ATOM 1411 O O . TYR A 1 175 ? -9.024 5.584 13.920 1.00 68.31 175 TYR A O 1
ATOM 1419 N N . LYS A 1 176 ? -7.686 6.953 15.109 1.00 63.91 176 LYS A N 1
ATOM 1420 C CA . LYS A 1 176 ? -8.381 8.201 14.801 1.00 63.91 176 LYS A CA 1
ATOM 1421 C C . LYS A 1 176 ? -7.427 9.102 14.050 1.00 63.91 176 LYS A C 1
ATOM 1423 O O . LYS A 1 176 ? -6.273 9.234 14.446 1.00 63.91 176 LYS A O 1
ATOM 1428 N N . PHE A 1 177 ? -7.926 9.758 13.023 1.00 60.47 177 PHE A N 1
ATOM 1429 C CA . PHE A 1 177 ? -7.227 10.875 12.412 1.00 60.47 177 PHE A CA 1
ATOM 1430 C C . PHE A 1 177 ? -8.245 11.947 12.045 1.00 60.47 177 PHE A C 1
ATOM 1432 O O . PHE A 1 177 ? -9.420 11.660 11.788 1.00 60.47 177 PHE A O 1
ATOM 1439 N N . GLU A 1 178 ? -7.801 13.195 12.081 1.00 53.84 178 GLU A N 1
ATOM 1440 C CA . GLU A 1 178 ? -8.620 14.317 11.656 1.00 53.84 178 GLU A CA 1
ATOM 1441 C C . GLU A 1 178 ? -8.455 14.534 10.163 1.00 53.84 178 GLU A C 1
ATOM 1443 O O . GLU A 1 178 ? -7.347 14.547 9.630 1.00 53.84 178 GLU A O 1
ATOM 1448 N N . HIS A 1 179 ? -9.579 14.703 9.483 1.00 48.91 179 HIS A N 1
ATOM 1449 C CA . HIS A 1 179 ? -9.601 14.998 8.071 1.00 48.91 179 HIS A CA 1
ATOM 1450 C C . HIS A 1 179 ? -10.686 16.032 7.780 1.00 48.91 179 HIS A C 1
ATOM 1452 O O . HIS A 1 179 ? -11.865 15.769 8.014 1.00 48.91 179 HIS A O 1
ATOM 1458 N N . GLN A 1 180 ? -10.292 17.212 7.284 1.00 49.19 180 GLN A N 1
ATOM 1459 C CA . GLN A 1 180 ? -11.207 18.327 6.982 1.00 49.19 180 GLN A CA 1
ATOM 1460 C C . GLN A 1 180 ? -12.163 18.660 8.150 1.00 49.19 180 GLN A C 1
ATOM 1462 O O . GLN A 1 180 ? -13.364 18.847 7.960 1.00 49.19 180 GLN A O 1
ATOM 1467 N N . GLY A 1 181 ? -11.645 18.669 9.384 1.00 56.62 181 GLY A N 1
ATOM 1468 C CA . GLY A 1 181 ? -12.435 18.936 10.594 1.00 56.62 181 GLY A CA 1
ATOM 1469 C C . GLY A 1 181 ? -13.378 17.801 11.017 1.00 56.62 181 GLY A C 1
ATOM 1470 O O . GLY A 1 181 ? -14.210 17.996 11.901 1.00 56.62 181 GLY A O 1
ATOM 1471 N N . ARG A 1 182 ? -13.277 16.613 10.404 1.00 53.19 182 ARG A N 1
ATOM 1472 C CA . ARG A 1 182 ? -14.018 15.406 10.797 1.00 53.19 182 ARG A CA 1
ATOM 1473 C C . ARG A 1 182 ? -13.059 14.340 11.311 1.00 53.19 182 ARG A C 1
ATOM 1475 O O . ARG A 1 182 ? -12.096 13.985 10.635 1.00 53.19 182 ARG A O 1
ATOM 1482 N N . THR A 1 183 ? -13.348 13.783 12.483 1.00 65.25 183 THR A N 1
ATOM 1483 C CA . THR A 1 183 ? -12.639 12.603 12.984 1.00 65.25 183 THR A CA 1
ATOM 1484 C C . THR A 1 183 ? -13.092 11.375 12.208 1.00 65.25 183 THR A C 1
ATOM 1486 O O . THR A 1 183 ? -14.276 11.032 12.204 1.00 65.25 183 THR A O 1
ATOM 1489 N N . VAL A 1 184 ? -12.148 10.695 11.572 1.00 63.06 184 VAL A N 1
ATOM 1490 C CA . VAL A 1 184 ? -12.392 9.433 10.880 1.00 63.06 184 VAL A CA 1
ATOM 1491 C C . VAL A 1 184 ? -11.740 8.320 11.680 1.00 63.06 184 VAL A C 1
ATOM 1493 O O . VAL A 1 184 ? -10.609 8.446 12.151 1.00 63.06 184 VAL A O 1
ATOM 1496 N N . ILE A 1 185 ? -12.492 7.238 11.858 1.00 67.00 185 ILE A N 1
ATOM 1497 C CA . ILE A 1 185 ? -12.071 6.070 12.621 1.00 67.00 185 ILE A CA 1
ATOM 1498 C C . ILE A 1 185 ? -11.750 4.971 11.622 1.00 67.00 185 ILE A C 1
ATOM 1500 O O . ILE A 1 185 ? -12.615 4.564 10.849 1.00 67.00 185 ILE A O 1
ATOM 1504 N N . GLY A 1 186 ? -10.507 4.511 11.636 1.00 67.62 186 GLY A N 1
ATOM 1505 C CA . GLY A 1 186 ? -10.086 3.360 10.857 1.00 67.62 186 GLY A CA 1
ATOM 1506 C C . GLY A 1 186 ? -9.909 2.126 11.730 1.00 67.62 186 GLY A C 1
ATOM 1507 O O . GLY A 1 186 ? -9.713 2.220 12.945 1.00 67.62 186 GLY A O 1
ATOM 1508 N N . LEU A 1 187 ? -10.003 0.964 11.091 1.00 74.94 187 LEU A N 1
ATOM 1509 C CA . LEU A 1 187 ? -9.825 -0.339 11.714 1.00 74.94 187 LEU A CA 1
ATOM 1510 C C . LEU A 1 187 ? -8.450 -0.875 11.316 1.00 74.94 187 LEU A C 1
ATOM 1512 O O . LEU A 1 187 ? -8.144 -0.935 10.127 1.00 74.94 187 LEU A O 1
ATOM 1516 N N . SER A 1 188 ? -7.634 -1.241 12.298 1.00 78.12 188 SER A N 1
ATOM 1517 C CA . SER A 1 188 ? -6.331 -1.856 12.038 1.00 78.12 188 SER A CA 1
ATOM 1518 C C . SER A 1 188 ? -6.467 -3.316 11.612 1.00 78.12 188 SER A C 1
ATOM 1520 O O . SER A 1 188 ? -7.527 -3.929 11.778 1.00 78.12 188 SER A O 1
ATOM 1522 N N . TYR A 1 189 ? -5.373 -3.906 11.137 1.00 79.38 189 TYR A N 1
ATOM 1523 C CA . TYR A 1 189 ? -5.282 -5.335 10.857 1.00 79.38 189 TYR A CA 1
ATOM 1524 C C . TYR A 1 189 ? -5.746 -6.202 12.041 1.00 79.38 189 TYR A C 1
ATOM 1526 O O . TYR A 1 189 ? -6.589 -7.085 11.861 1.00 79.38 189 TYR A O 1
ATOM 1534 N N . GLU A 1 190 ? -5.280 -5.918 13.260 1.00 79.44 190 GLU A N 1
ATOM 1535 C CA . GLU A 1 190 ? -5.708 -6.658 14.454 1.00 79.44 190 GLU A CA 1
ATOM 1536 C C . GLU A 1 190 ? -7.205 -6.472 14.748 1.00 79.44 190 GLU A C 1
ATOM 1538 O O . GLU A 1 190 ? -7.897 -7.425 15.119 1.00 79.44 190 GLU A O 1
ATOM 1543 N N . GLY A 1 191 ? -7.738 -5.270 14.508 1.00 81.56 191 GLY A N 1
ATOM 1544 C CA . GLY A 1 191 ? -9.171 -4.997 14.616 1.00 81.56 191 GLY A CA 1
ATOM 1545 C C . GLY A 1 191 ? -9.999 -5.809 13.612 1.00 81.56 191 GLY A C 1
ATOM 1546 O O . GLY A 1 191 ? -10.983 -6.450 13.993 1.00 81.56 191 GLY A O 1
ATOM 1547 N N . VAL A 1 192 ? -9.577 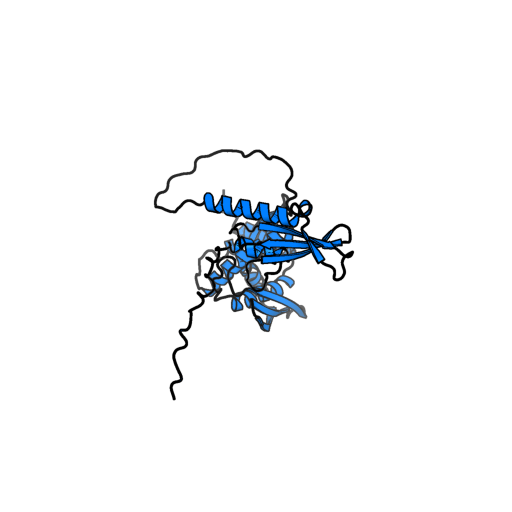-5.846 12.343 1.00 84.81 192 VAL A N 1
ATOM 1548 C CA . VAL A 1 192 ? -10.204 -6.663 11.285 1.00 84.81 192 VAL A CA 1
ATOM 1549 C C . VAL A 1 192 ? -10.196 -8.135 11.693 1.00 84.81 192 VAL A C 1
ATOM 1551 O O . VAL A 1 192 ? -11.237 -8.795 11.690 1.00 84.81 192 VAL A O 1
ATOM 1554 N N . LYS A 1 193 ? -9.035 -8.637 12.116 1.00 86.62 193 LYS A N 1
ATOM 1555 C CA . LYS A 1 193 ? -8.832 -10.026 12.532 1.00 86.62 193 LYS A CA 1
ATOM 1556 C C . LYS A 1 193 ? -9.711 -10.410 13.722 1.00 86.62 193 LYS A C 1
ATOM 1558 O O . LYS A 1 193 ? -10.316 -11.484 13.713 1.00 86.62 193 LYS A O 1
ATOM 1563 N N . ALA A 1 194 ? -9.824 -9.547 14.732 1.00 83.38 194 ALA A N 1
ATOM 1564 C CA . ALA A 1 194 ? -10.668 -9.780 15.901 1.00 83.38 194 ALA A CA 1
ATOM 1565 C C . ALA A 1 194 ? -12.160 -9.870 15.533 1.00 83.38 194 ALA A C 1
ATOM 1567 O O . ALA A 1 194 ? -12.855 -10.779 15.998 1.00 83.38 194 ALA A O 1
ATOM 1568 N N . ILE A 1 195 ? -12.645 -8.978 14.660 1.00 84.00 195 ILE A N 1
ATOM 1569 C CA . ILE A 1 195 ? -14.039 -8.993 14.190 1.00 84.00 195 ILE A CA 1
ATOM 1570 C C . ILE A 1 195 ? -14.324 -10.272 13.397 1.00 84.00 195 ILE A C 1
ATOM 1572 O O . ILE A 1 195 ? -15.299 -10.968 13.686 1.00 84.00 195 ILE A O 1
ATOM 1576 N N . VAL A 1 196 ? -13.452 -10.633 12.454 1.00 86.31 196 VAL A N 1
ATOM 1577 C CA . VAL A 1 196 ? -13.600 -11.852 11.643 1.00 86.31 196 VAL A CA 1
ATOM 1578 C C . VAL A 1 196 ? -13.576 -13.115 12.507 1.00 86.31 196 VAL A C 1
ATOM 1580 O O . VAL A 1 196 ? -14.392 -14.018 12.310 1.00 86.31 196 VAL A O 1
ATOM 1583 N N . ARG A 1 197 ? -12.700 -13.174 13.519 1.00 85.62 197 ARG A N 1
ATOM 1584 C CA . ARG A 1 197 ? -12.670 -14.279 14.494 1.00 85.62 197 ARG A CA 1
ATOM 1585 C C . ARG A 1 197 ? -13.982 -14.392 15.268 1.00 85.62 197 ARG A C 1
ATOM 1587 O O . ARG A 1 197 ? -14.487 -15.498 15.430 1.00 85.62 197 ARG A O 1
ATOM 1594 N N . ARG A 1 198 ? -14.558 -13.264 15.702 1.00 83.81 198 ARG A N 1
ATOM 1595 C CA . ARG A 1 198 ? -15.865 -13.235 16.383 1.00 83.81 198 ARG A CA 1
ATOM 1596 C C . ARG A 1 198 ? -17.006 -13.670 15.458 1.00 83.81 198 ARG A C 1
ATOM 1598 O O . ARG A 1 198 ? -17.960 -14.278 15.933 1.00 83.81 198 ARG A O 1
ATOM 1605 N N . MET A 1 199 ? -16.919 -13.384 14.158 1.00 86.38 199 MET A N 1
ATOM 1606 C CA . MET A 1 199 ? -17.882 -13.884 13.172 1.00 86.38 199 MET A CA 1
ATOM 1607 C C . MET A 1 199 ? -17.839 -15.417 13.083 1.00 86.38 199 MET A C 1
ATOM 1609 O O . MET A 1 199 ? -18.893 -16.050 13.066 1.00 86.38 199 MET A O 1
ATOM 1613 N N . GLY A 1 200 ? -16.644 -16.016 13.047 1.00 89.31 200 GLY A N 1
ATOM 1614 C CA . GLY A 1 200 ? -16.446 -17.469 13.160 1.00 89.31 200 GLY A CA 1
ATOM 1615 C C . GLY A 1 200 ? -16.869 -18.304 11.943 1.00 89.31 200 GLY A C 1
ATOM 1616 O O . GLY A 1 200 ? -16.820 -19.527 12.000 1.00 89.31 200 GLY A O 1
ATOM 1617 N N . HIS A 1 201 ? -17.281 -17.670 10.842 1.00 90.31 201 HIS A N 1
ATOM 1618 C CA . HIS A 1 201 ? -17.782 -18.341 9.633 1.00 90.31 201 HIS A CA 1
ATOM 1619 C C . HIS A 1 201 ? -17.079 -17.883 8.346 1.00 90.31 201 HIS A C 1
ATOM 1621 O O . HIS A 1 201 ? -17.589 -18.117 7.254 1.00 90.31 201 HIS A O 1
ATOM 1627 N N . ILE A 1 202 ? -15.922 -17.223 8.459 1.00 93.44 202 ILE A N 1
ATOM 1628 C CA . ILE A 1 202 ? -15.121 -16.801 7.305 1.00 93.44 202 ILE A CA 1
ATOM 1629 C C . ILE A 1 202 ? -14.024 -17.836 7.042 1.00 93.44 202 ILE A C 1
ATOM 1631 O O . ILE A 1 202 ? -13.126 -18.022 7.865 1.00 93.44 202 ILE A O 1
ATOM 1635 N N . LYS A 1 203 ? -14.072 -18.488 5.880 1.00 93.62 203 LYS A N 1
ATOM 1636 C CA . LYS A 1 203 ? -12.982 -19.326 5.362 1.00 93.62 203 LYS A CA 1
ATOM 1637 C C . LYS A 1 203 ? -12.036 -18.454 4.543 1.00 93.62 203 LYS A C 1
ATOM 1639 O O . LYS A 1 203 ? -12.496 -17.600 3.798 1.00 93.62 203 LYS A O 1
ATOM 1644 N N . THR A 1 204 ? -10.727 -18.661 4.666 1.00 94.06 204 THR A N 1
ATOM 1645 C CA . THR A 1 204 ? -9.715 -17.937 3.878 1.00 94.06 204 THR A CA 1
ATOM 1646 C C . THR A 1 204 ? -8.887 -18.927 3.063 1.00 94.06 204 THR A C 1
ATOM 1648 O O . THR A 1 204 ? -8.540 -19.993 3.567 1.00 94.06 204 THR A O 1
ATOM 1651 N N . GLU A 1 205 ? -8.582 -18.577 1.818 1.00 95.06 205 GLU A N 1
ATOM 1652 C CA . GLU A 1 205 ? -7.820 -19.378 0.863 1.00 95.06 205 GLU A CA 1
ATOM 1653 C C . GLU A 1 205 ? -6.803 -18.493 0.130 1.00 95.06 205 GLU A C 1
ATOM 1655 O O . GLU A 1 205 ? -7.136 -17.422 -0.380 1.00 95.06 205 GLU A O 1
ATOM 1660 N N . LEU A 1 206 ? -5.548 -18.938 0.071 1.00 95.12 206 LEU A N 1
ATOM 1661 C CA . LEU A 1 206 ? -4.513 -18.284 -0.722 1.00 95.12 206 LEU A CA 1
ATOM 1662 C C . LEU A 1 206 ? -4.663 -18.707 -2.186 1.00 95.12 206 LEU A C 1
ATOM 1664 O O . LEU A 1 206 ? -4.482 -19.878 -2.501 1.00 95.12 206 LEU A O 1
ATOM 1668 N N . LEU A 1 207 ? -4.959 -17.756 -3.073 1.00 91.06 207 LEU A N 1
ATOM 1669 C CA . LEU A 1 207 ? -5.084 -18.030 -4.507 1.00 91.06 207 LEU A CA 1
ATOM 1670 C C . LEU A 1 207 ? -3.748 -17.904 -5.235 1.00 91.06 207 LEU A C 1
ATOM 1672 O O . LEU A 1 207 ? -3.449 -18.682 -6.138 1.00 91.06 207 LEU A O 1
ATOM 1676 N N . ARG A 1 208 ? -2.956 -16.889 -4.877 1.00 93.12 208 ARG A N 1
ATOM 1677 C CA . ARG A 1 208 ? -1.672 -16.613 -5.524 1.00 93.12 208 ARG A CA 1
ATOM 1678 C C . ARG A 1 208 ? -0.722 -15.947 -4.549 1.00 93.12 208 ARG A C 1
ATOM 1680 O O . ARG A 1 208 ? -1.092 -14.982 -3.888 1.00 93.12 208 ARG A O 1
ATOM 1687 N N . LEU A 1 209 ? 0.515 -16.421 -4.535 1.00 95.50 209 LEU A N 1
ATOM 1688 C CA . LEU A 1 209 ? 1.653 -15.710 -3.976 1.00 95.50 209 LEU A CA 1
ATOM 1689 C C . LEU A 1 209 ? 2.766 -15.770 -5.018 1.00 95.50 209 LEU A C 1
ATOM 1691 O O . LEU A 1 209 ? 3.226 -16.851 -5.372 1.00 95.50 209 LEU A O 1
ATOM 1695 N N . GLU A 1 210 ? 3.130 -14.617 -5.561 1.00 94.25 210 GLU A N 1
ATOM 1696 C CA . GLU A 1 210 ? 4.082 -14.504 -6.659 1.00 94.25 210 GLU A CA 1
ATOM 1697 C C . GLU A 1 210 ? 5.183 -13.516 -6.296 1.00 94.25 210 GLU A C 1
ATOM 1699 O O . GLU A 1 210 ? 4.920 -12.354 -5.973 1.00 94.25 210 GLU A O 1
ATOM 1704 N N . GLU A 1 211 ? 6.422 -13.979 -6.408 1.00 93.19 211 GLU A N 1
ATOM 1705 C CA . GLU A 1 211 ? 7.587 -13.111 -6.380 1.00 93.19 211 GLU A CA 1
ATOM 1706 C C . GLU A 1 211 ? 7.736 -12.398 -7.729 1.00 93.19 211 GLU A C 1
ATOM 1708 O O . GLU A 1 211 ? 7.669 -13.015 -8.791 1.00 93.19 211 GLU A O 1
ATOM 1713 N N . ARG A 1 212 ? 7.947 -11.085 -7.686 1.00 90.12 212 ARG A N 1
ATOM 1714 C CA . ARG A 1 212 ? 8.239 -10.229 -8.842 1.00 90.12 212 ARG A CA 1
ATOM 1715 C C . ARG A 1 212 ? 9.580 -9.538 -8.641 1.00 90.12 212 ARG A C 1
ATOM 1717 O O . ARG A 1 212 ? 10.126 -9.543 -7.536 1.00 90.12 212 ARG A O 1
ATOM 1724 N N . ASP A 1 213 ? 10.096 -8.898 -9.685 1.00 81.62 213 ASP A N 1
ATOM 1725 C CA . ASP A 1 213 ? 11.422 -8.262 -9.664 1.00 81.62 213 ASP A CA 1
ATOM 1726 C C . ASP A 1 213 ? 11.599 -7.305 -8.475 1.00 81.62 213 ASP A C 1
ATOM 1728 O O . ASP A 1 213 ? 12.597 -7.368 -7.757 1.00 81.62 213 ASP A O 1
ATOM 1732 N N . TYR A 1 214 ? 10.576 -6.495 -8.188 1.00 83.19 214 TYR A N 1
ATOM 1733 C CA . TYR A 1 214 ? 10.638 -5.435 -7.177 1.00 83.19 214 TYR A CA 1
ATOM 1734 C C . TYR A 1 214 ? 9.777 -5.690 -5.927 1.00 83.19 214 TYR A C 1
ATOM 1736 O O . TYR A 1 214 ? 9.735 -4.849 -5.026 1.00 83.19 214 TYR A O 1
ATOM 1744 N N . GLY A 1 215 ? 9.089 -6.831 -5.832 1.00 90.62 215 GLY A N 1
ATOM 1745 C CA . GLY A 1 215 ? 8.083 -7.038 -4.789 1.00 90.62 215 GLY A CA 1
ATOM 1746 C C . GLY A 1 215 ? 7.433 -8.414 -4.789 1.00 90.62 215 GLY A C 1
ATOM 1747 O O . GLY A 1 215 ? 7.803 -9.296 -5.554 1.00 90.62 215 GLY A O 1
ATOM 1748 N N . TRP A 1 216 ? 6.441 -8.571 -3.924 1.00 91.75 216 TRP A N 1
ATOM 1749 C CA . TRP A 1 216 ? 5.593 -9.747 -3.791 1.00 91.75 216 TRP A CA 1
ATOM 1750 C C . TRP A 1 216 ? 4.147 -9.359 -4.064 1.00 91.75 216 TRP A C 1
ATOM 1752 O O . TRP A 1 216 ? 3.645 -8.404 -3.475 1.00 91.75 216 TRP A O 1
ATOM 1762 N N . LEU A 1 217 ? 3.476 -10.106 -4.936 1.00 93.31 217 LEU A N 1
ATOM 1763 C CA . LEU A 1 217 ? 2.035 -10.012 -5.142 1.00 93.31 217 LEU A CA 1
ATOM 1764 C C . LEU A 1 217 ? 1.355 -11.169 -4.411 1.00 93.31 217 LEU A C 1
ATOM 1766 O O . LEU A 1 217 ? 1.635 -12.333 -4.699 1.00 93.31 217 LEU A O 1
ATOM 1770 N N . ALA A 1 218 ? 0.417 -10.852 -3.526 1.00 95.06 218 ALA A N 1
ATOM 1771 C CA . ALA A 1 218 ? -0.465 -11.833 -2.912 1.00 95.06 218 ALA A CA 1
ATOM 1772 C C . ALA A 1 218 ? -1.916 -11.588 -3.332 1.00 95.06 218 ALA A C 1
ATOM 1774 O O . ALA A 1 218 ? -2.358 -10.443 -3.413 1.00 95.06 218 ALA A O 1
ATOM 1775 N N . VAL A 1 219 ? -2.656 -12.669 -3.575 1.00 96.06 219 VAL A N 1
ATOM 1776 C CA . VAL A 1 219 ? -4.098 -12.663 -3.834 1.00 96.06 219 VAL A CA 1
ATOM 1777 C C . VAL A 1 219 ? -4.749 -13.702 -2.933 1.00 96.06 219 VAL A C 1
ATOM 1779 O O . VAL A 1 219 ? -4.438 -14.893 -3.009 1.00 96.06 219 VAL A O 1
ATOM 1782 N N . VAL A 1 220 ? -5.661 -13.248 -2.083 1.00 96.12 220 VAL A N 1
ATOM 1783 C CA . VAL A 1 220 ? -6.359 -14.055 -1.084 1.00 96.12 220 VAL A CA 1
ATOM 1784 C C . VAL A 1 220 ? -7.854 -13.986 -1.352 1.00 96.12 220 VAL A C 1
ATOM 1786 O O . VAL A 1 220 ? -8.408 -12.910 -1.569 1.00 96.12 220 VAL A O 1
ATOM 1789 N N . LYS A 1 221 ? -8.517 -15.139 -1.306 1.00 96.50 221 LYS A N 1
ATOM 1790 C CA . LYS A 1 221 ? -9.971 -15.246 -1.299 1.00 96.50 221 LYS A CA 1
ATOM 1791 C C . LYS A 1 221 ? -10.448 -15.482 0.124 1.00 96.50 221 LYS A C 1
ATOM 1793 O O . LYS A 1 221 ? -9.882 -16.294 0.853 1.00 96.50 221 LYS A O 1
ATOM 1798 N N . ALA A 1 222 ? -11.516 -14.808 0.509 1.00 96.56 222 ALA A N 1
ATOM 1799 C CA . ALA A 1 222 ? -12.243 -15.108 1.725 1.00 96.56 222 ALA A CA 1
ATOM 1800 C C . ALA A 1 222 ? -13.713 -15.384 1.388 1.00 96.56 222 ALA A C 1
ATOM 1802 O O . ALA A 1 222 ? -14.281 -14.734 0.516 1.00 96.56 222 ALA A O 1
ATOM 1803 N N . THR A 1 223 ? -14.311 -16.359 2.066 1.00 95.38 223 THR A N 1
ATOM 1804 C CA . THR A 1 223 ? -15.690 -16.808 1.848 1.00 95.38 223 THR A CA 1
ATOM 1805 C C . THR A 1 223 ? -16.452 -16.764 3.165 1.00 95.38 223 THR A C 1
ATOM 1807 O O . THR A 1 223 ? -16.075 -17.436 4.128 1.00 95.38 223 THR A O 1
ATOM 1810 N N . ASP A 1 224 ? -17.544 -16.008 3.203 1.00 94.25 224 ASP A N 1
ATOM 1811 C CA . ASP A 1 224 ? -18.546 -16.054 4.265 1.00 94.25 224 ASP A CA 1
ATOM 1812 C C . ASP A 1 224 ? -19.418 -17.298 4.064 1.00 94.25 224 ASP A C 1
ATOM 1814 O O . ASP A 1 224 ? -20.283 -17.335 3.189 1.00 94.25 224 ASP A O 1
ATOM 1818 N N . LEU A 1 225 ? -19.196 -18.328 4.883 1.00 94.06 225 LEU A N 1
ATOM 1819 C CA . LEU A 1 225 ? -19.906 -19.608 4.797 1.00 94.06 225 LEU A CA 1
ATOM 1820 C C . LEU A 1 225 ? -21.382 -19.506 5.203 1.00 94.06 225 LEU A C 1
ATOM 1822 O O . LEU A 1 225 ? -22.170 -20.393 4.882 1.00 94.06 225 LEU A O 1
ATOM 1826 N N . LYS A 1 226 ? -21.770 -18.446 5.919 1.00 91.81 226 LYS A N 1
ATOM 1827 C CA . LYS A 1 226 ? -23.149 -18.233 6.366 1.00 91.81 226 LYS A CA 1
ATOM 1828 C C . LYS A 1 226 ? -23.984 -17.553 5.283 1.00 91.81 226 LYS A C 1
ATOM 1830 O O . LYS A 1 226 ? -25.162 -17.868 5.135 1.00 91.81 226 LYS A O 1
ATOM 1835 N N . ARG A 1 227 ? -23.392 -16.599 4.563 1.00 89.31 227 ARG A N 1
ATOM 1836 C CA . ARG A 1 227 ? -24.053 -15.817 3.505 1.00 89.31 227 ARG A CA 1
ATOM 1837 C C . ARG A 1 227 ? -23.719 -16.303 2.097 1.00 89.31 227 ARG A C 1
ATOM 1839 O O . ARG A 1 227 ? -24.330 -15.822 1.150 1.00 89.31 227 ARG A O 1
ATOM 1846 N N . ASN A 1 228 ? -22.782 -17.242 1.976 1.00 91.44 228 ASN A N 1
ATOM 1847 C CA . ASN A 1 228 ? -22.241 -17.743 0.717 1.00 91.44 228 ASN A CA 1
ATOM 1848 C C . ASN A 1 228 ? -21.723 -16.604 -0.181 1.00 91.44 228 ASN A C 1
ATOM 1850 O O . ASN A 1 228 ? -22.076 -16.505 -1.355 1.00 91.44 228 ASN A O 1
ATOM 1854 N N . LEU A 1 229 ? -20.931 -15.705 0.411 1.00 92.19 229 LEU A N 1
ATOM 1855 C CA . LEU A 1 229 ? -20.349 -14.550 -0.271 1.00 92.19 229 LEU A CA 1
ATOM 1856 C C . LEU A 1 229 ? -18.837 -14.683 -0.337 1.00 92.19 229 LEU A C 1
ATOM 1858 O O . LEU A 1 229 ? -18.192 -14.944 0.676 1.00 92.19 229 LEU A O 1
ATOM 1862 N N . ASP A 1 230 ? -18.288 -14.426 -1.517 1.00 94.25 230 ASP A N 1
ATOM 1863 C CA . ASP A 1 230 ? -16.857 -14.429 -1.766 1.00 94.25 230 ASP A CA 1
ATOM 1864 C C . ASP A 1 230 ? -16.325 -12.998 -1.870 1.00 94.25 230 ASP A C 1
ATOM 1866 O O . ASP A 1 230 ? -16.944 -12.130 -2.485 1.00 94.25 230 ASP A O 1
ATOM 1870 N N . ALA A 1 231 ? -15.147 -12.771 -1.303 1.00 94.19 231 ALA A N 1
ATOM 1871 C CA . ALA A 1 231 ? -14.385 -11.540 -1.430 1.00 94.19 231 ALA A CA 1
ATOM 1872 C C . ALA A 1 231 ? -12.938 -11.863 -1.795 1.00 94.19 231 ALA A C 1
ATOM 1874 O O . ALA A 1 231 ? -12.388 -12.885 -1.379 1.00 94.19 231 ALA A O 1
ATOM 1875 N N . ILE A 1 232 ? -12.315 -10.975 -2.565 1.00 94.75 232 ILE A N 1
ATOM 1876 C CA . ILE A 1 232 ? -10.913 -11.088 -2.961 1.00 94.75 232 ILE A CA 1
ATOM 1877 C C . ILE A 1 232 ? -10.170 -9.880 -2.408 1.00 94.75 232 ILE A C 1
ATOM 1879 O O . ILE A 1 232 ? -10.614 -8.745 -2.559 1.00 94.75 232 ILE A O 1
ATOM 1883 N N . GLY A 1 233 ? -9.031 -10.136 -1.781 1.00 93.00 233 GLY A N 1
ATOM 1884 C CA . GLY A 1 233 ? -8.045 -9.125 -1.439 1.00 93.00 233 GLY A CA 1
ATOM 1885 C C . GLY A 1 233 ? -6.764 -9.382 -2.214 1.00 93.00 233 GLY A C 1
ATOM 1886 O O . GLY A 1 233 ? -6.369 -10.532 -2.423 1.00 93.00 233 GLY A O 1
ATOM 1887 N N . ALA A 1 234 ? -6.122 -8.314 -2.665 1.00 92.69 234 ALA A N 1
ATOM 1888 C CA . ALA A 1 234 ? -4.859 -8.390 -3.375 1.00 92.69 234 ALA A CA 1
ATOM 1889 C C . ALA A 1 234 ? -3.945 -7.272 -2.893 1.00 92.69 234 ALA A C 1
ATOM 1891 O O . ALA A 1 234 ? -4.391 -6.141 -2.729 1.00 92.69 234 ALA A O 1
ATOM 1892 N N . PHE A 1 235 ? -2.672 -7.590 -2.688 1.00 91.12 235 PHE A N 1
ATOM 1893 C CA . PHE A 1 235 ? -1.704 -6.611 -2.218 1.00 91.12 235 PHE A CA 1
ATOM 1894 C C . PHE A 1 235 ? -0.337 -6.838 -2.856 1.00 91.12 235 PHE A C 1
ATOM 1896 O O . PHE A 1 235 ? 0.110 -7.978 -3.011 1.00 91.12 235 PHE A O 1
ATOM 1903 N N . TYR A 1 236 ? 0.324 -5.737 -3.213 1.00 91.00 236 TYR A N 1
ATOM 1904 C CA . TYR A 1 236 ? 1.698 -5.728 -3.697 1.00 91.00 236 TYR A CA 1
ATOM 1905 C C . TYR A 1 236 ? 2.612 -5.107 -2.641 1.00 91.00 236 TYR A C 1
ATOM 1907 O O . TYR A 1 236 ? 2.464 -3.933 -2.309 1.00 91.00 236 TYR A O 1
ATOM 1915 N N . GLN A 1 237 ? 3.570 -5.880 -2.136 1.00 89.31 237 GLN A N 1
ATOM 1916 C CA . GLN A 1 237 ? 4.547 -5.413 -1.156 1.00 89.31 237 GLN A CA 1
ATOM 1917 C C . GLN A 1 237 ? 5.937 -5.322 -1.797 1.00 89.31 237 GLN A C 1
ATOM 1919 O O . GLN A 1 237 ? 6.445 -6.335 -2.284 1.00 89.31 237 GLN A O 1
ATOM 1924 N N . PRO A 1 238 ? 6.607 -4.160 -1.762 1.00 85.38 238 PRO A N 1
ATOM 1925 C CA . PRO A 1 238 ? 7.993 -4.060 -2.199 1.00 85.38 238 PRO A CA 1
ATOM 1926 C C . PRO A 1 238 ? 8.947 -4.927 -1.366 1.00 85.38 238 PRO A C 1
ATOM 1928 O O . PRO A 1 238 ? 8.773 -5.082 -0.156 1.00 85.38 238 PRO A O 1
ATOM 1931 N N . LYS A 1 239 ? 10.001 -5.453 -2.004 1.00 86.25 239 LYS A N 1
ATOM 1932 C CA . LYS A 1 239 ? 11.044 -6.264 -1.338 1.00 86.25 239 LYS A CA 1
ATOM 1933 C C . LYS A 1 239 ? 11.943 -5.465 -0.397 1.00 86.25 239 LYS A C 1
ATOM 1935 O O . LYS A 1 239 ? 12.681 -6.058 0.383 1.00 86.25 239 LYS A O 1
ATOM 1940 N N . PHE A 1 240 ? 11.905 -4.141 -0.474 1.00 80.44 240 PHE A N 1
ATOM 1941 C CA . PHE A 1 240 ? 12.788 -3.251 0.264 1.00 80.44 240 PHE A CA 1
ATOM 1942 C C . PHE A 1 240 ? 11.968 -2.212 1.021 1.00 80.44 240 PHE A C 1
ATOM 1944 O O . PHE A 1 240 ? 10.954 -1.728 0.516 1.00 80.44 240 PHE A O 1
ATOM 1951 N N . TYR A 1 241 ? 12.420 -1.855 2.221 1.00 67.12 241 TYR A N 1
ATOM 1952 C CA . TYR A 1 241 ? 11.886 -0.700 2.929 1.00 67.12 241 TYR A CA 1
ATOM 1953 C C . TYR A 1 241 ? 12.301 0.576 2.190 1.00 67.12 241 TYR A C 1
ATOM 1955 O O . TYR A 1 241 ? 13.488 0.815 1.953 1.00 67.12 241 TYR A O 1
ATOM 1963 N N . PHE A 1 242 ? 11.328 1.415 1.849 1.00 53.84 242 PHE A N 1
ATOM 1964 C CA . PHE A 1 242 ? 11.596 2.756 1.342 1.00 53.84 242 PHE A CA 1
ATOM 1965 C C . PHE A 1 242 ? 11.654 3.743 2.515 1.00 53.84 242 PHE A C 1
ATOM 1967 O O . PHE A 1 242 ? 10.768 3.704 3.374 1.00 53.84 242 PHE A O 1
ATOM 1974 N N . PRO A 1 243 ? 12.680 4.614 2.605 1.00 47.69 243 PRO A N 1
ATOM 1975 C CA . PRO A 1 243 ? 13.765 4.856 1.640 1.00 47.69 243 PRO A CA 1
ATOM 1976 C C . PRO A 1 243 ? 15.070 4.080 1.926 1.00 47.69 243 PRO A C 1
ATOM 1978 O O . PRO A 1 243 ? 16.075 4.293 1.251 1.00 47.69 243 PRO A O 1
ATOM 1981 N N . SER A 1 244 ? 15.116 3.214 2.945 1.00 51.56 244 SER A N 1
ATOM 1982 C CA . SER A 1 244 ? 16.377 2.643 3.446 1.00 51.56 244 SER A CA 1
ATOM 1983 C C . SER A 1 244 ? 17.045 1.622 2.511 1.00 51.56 244 SER A C 1
ATOM 1985 O O . SER A 1 244 ? 18.170 1.214 2.799 1.00 51.56 244 SER A O 1
ATOM 1987 N N . LYS A 1 245 ? 16.389 1.194 1.414 1.00 66.06 245 LYS A N 1
ATOM 1988 C CA . LYS A 1 245 ? 16.811 0.103 0.500 1.00 66.06 245 LYS A CA 1
ATOM 1989 C C . LYS A 1 245 ? 17.229 -1.179 1.231 1.00 66.06 245 LYS A C 1
ATOM 1991 O O . LYS A 1 245 ? 17.850 -2.066 0.648 1.00 66.06 245 LYS A O 1
ATOM 1996 N N . GLN A 1 246 ? 16.881 -1.296 2.508 1.00 75.00 246 GLN A N 1
ATOM 1997 C CA . GLN A 1 246 ? 17.137 -2.488 3.287 1.00 75.00 246 GLN A CA 1
ATOM 1998 C C . GLN A 1 246 ? 16.134 -3.546 2.841 1.00 75.00 246 GLN A C 1
ATOM 2000 O O . GLN A 1 246 ? 14.943 -3.227 2.742 1.00 75.00 246 GLN A O 1
ATOM 2005 N N . PRO A 1 247 ? 16.583 -4.783 2.563 1.00 77.38 247 PRO A N 1
ATOM 2006 C CA . PRO A 1 247 ? 15.672 -5.884 2.312 1.00 77.38 247 PRO A CA 1
ATOM 2007 C C . PRO A 1 247 ? 14.653 -5.964 3.444 1.00 77.38 247 PRO A C 1
ATOM 2009 O O . PRO A 1 247 ? 15.020 -5.951 4.619 1.00 77.38 247 PRO A O 1
ATOM 2012 N N . ASN A 1 248 ? 13.376 -6.018 3.089 1.00 81.75 248 ASN A N 1
ATOM 2013 C CA . ASN A 1 248 ? 12.314 -6.301 4.030 1.00 81.75 248 ASN A CA 1
ATOM 2014 C C . ASN A 1 248 ? 12.191 -7.829 4.134 1.00 81.75 248 ASN A C 1
ATOM 2016 O O . ASN A 1 248 ? 11.629 -8.452 3.227 1.00 81.75 248 ASN A O 1
ATOM 2020 N N . PRO A 1 249 ? 12.699 -8.457 5.214 1.00 82.81 249 PRO A N 1
ATOM 2021 C CA . PRO A 1 249 ? 12.675 -9.914 5.348 1.00 82.81 249 PRO A CA 1
ATOM 2022 C C . PRO A 1 249 ? 11.245 -10.461 5.456 1.00 82.81 249 PRO A C 1
ATOM 2024 O O . PRO A 1 249 ? 11.019 -11.648 5.245 1.00 82.81 249 PRO A O 1
ATOM 2027 N N . PHE A 1 250 ? 10.272 -9.594 5.748 1.00 85.75 250 PHE A N 1
ATOM 2028 C CA . PHE A 1 250 ? 8.865 -9.934 5.889 1.00 85.75 250 PHE A CA 1
ATOM 2029 C C . PHE A 1 250 ? 8.036 -9.558 4.657 1.00 85.75 250 PHE A C 1
ATOM 2031 O O . PHE A 1 250 ? 6.817 -9.658 4.723 1.00 85.75 250 PHE A O 1
ATOM 2038 N N . ALA A 1 251 ? 8.643 -9.152 3.532 1.00 85.62 251 ALA A N 1
ATOM 2039 C CA . ALA A 1 251 ? 7.911 -8.647 2.365 1.00 85.62 251 ALA A CA 1
ATOM 2040 C C . ALA A 1 251 ? 6.845 -9.628 1.838 1.00 85.62 251 ALA A C 1
ATOM 2042 O O . ALA A 1 251 ? 5.709 -9.231 1.582 1.00 85.62 251 ALA A O 1
ATOM 2043 N N . ALA A 1 252 ? 7.180 -10.918 1.731 1.00 86.69 252 ALA A N 1
ATOM 2044 C CA . ALA A 1 252 ? 6.235 -11.951 1.302 1.00 86.69 252 ALA A CA 1
ATOM 2045 C C . ALA A 1 252 ? 5.070 -12.109 2.295 1.00 86.69 252 ALA A C 1
ATOM 2047 O O . ALA A 1 252 ? 3.903 -12.159 1.904 1.00 86.69 252 ALA A O 1
ATOM 2048 N N . THR A 1 253 ? 5.384 -12.136 3.591 1.00 87.88 253 THR A N 1
ATOM 2049 C CA . THR A 1 253 ? 4.390 -12.266 4.662 1.00 87.88 253 THR A CA 1
ATOM 2050 C C . THR A 1 253 ? 3.494 -11.035 4.746 1.00 87.88 253 THR A C 1
ATOM 2052 O O . THR A 1 253 ? 2.284 -11.167 4.884 1.00 87.88 253 THR A O 1
ATOM 2055 N N . LEU A 1 254 ? 4.059 -9.837 4.604 1.00 86.12 254 LEU A N 1
ATOM 2056 C CA . LEU A 1 254 ? 3.319 -8.579 4.571 1.00 86.12 254 LEU A CA 1
ATOM 2057 C C . LEU A 1 254 ? 2.363 -8.530 3.380 1.00 86.12 254 LEU A C 1
ATOM 2059 O O . LEU A 1 254 ? 1.202 -8.177 3.575 1.00 86.12 254 LEU A O 1
ATOM 2063 N N . ALA A 1 255 ? 2.800 -8.953 2.187 1.00 89.94 255 ALA A N 1
ATOM 2064 C CA . ALA A 1 255 ? 1.909 -9.069 1.033 1.00 89.94 255 ALA A CA 1
ATOM 2065 C C . ALA A 1 255 ? 0.717 -9.982 1.345 1.00 89.94 255 ALA A C 1
ATOM 2067 O O . ALA A 1 255 ? -0.432 -9.590 1.151 1.00 89.94 255 ALA A O 1
ATOM 2068 N N . LEU A 1 256 ? 0.985 -11.177 1.881 1.00 92.50 256 LEU A N 1
ATOM 2069 C CA . LEU A 1 256 ? -0.046 -12.156 2.221 1.00 92.50 256 LEU A CA 1
ATOM 2070 C C . LEU A 1 256 ? -1.040 -11.618 3.257 1.00 92.50 256 LEU A C 1
ATOM 2072 O O . LEU A 1 256 ? -2.252 -11.699 3.056 1.00 92.50 256 LEU A O 1
ATOM 2076 N N . VAL A 1 257 ? -0.532 -11.058 4.353 1.00 90.06 257 VAL A N 1
ATOM 2077 C CA . VAL A 1 257 ? -1.353 -10.602 5.478 1.00 90.06 257 VAL A CA 1
ATOM 2078 C C . VAL A 1 257 ? -2.172 -9.363 5.105 1.00 90.06 257 VAL A C 1
ATOM 2080 O O . VAL A 1 257 ? -3.353 -9.291 5.451 1.00 90.06 257 VAL A O 1
ATOM 2083 N N . LYS A 1 258 ? -1.602 -8.418 4.344 1.00 90.44 258 LYS A N 1
ATOM 2084 C CA . LYS A 1 258 ? -2.342 -7.248 3.843 1.00 90.44 258 LYS A CA 1
ATOM 2085 C C . LYS A 1 258 ? -3.403 -7.658 2.812 1.00 90.44 258 LYS A C 1
ATOM 2087 O O . LYS A 1 258 ? -4.540 -7.205 2.909 1.00 90.44 258 LYS A O 1
ATOM 2092 N N . ALA A 1 259 ? -3.106 -8.605 1.917 1.00 92.81 259 ALA A N 1
ATOM 2093 C CA . ALA A 1 259 ? -4.116 -9.162 1.009 1.00 92.81 259 ALA A CA 1
ATOM 2094 C C . ALA A 1 259 ? -5.252 -9.870 1.774 1.00 92.81 259 ALA A C 1
ATOM 2096 O O . ALA A 1 259 ? -6.425 -9.719 1.438 1.00 92.81 259 ALA A O 1
ATOM 2097 N N . GLN A 1 260 ? -4.928 -10.603 2.841 1.00 93.19 260 GLN A N 1
ATOM 2098 C CA . GLN A 1 260 ? -5.919 -11.239 3.710 1.00 93.19 260 GLN A CA 1
ATOM 2099 C C . GLN A 1 260 ? -6.790 -10.214 4.451 1.00 93.19 260 GLN A C 1
ATOM 2101 O O . GLN A 1 260 ? -8.013 -10.366 4.487 1.00 93.19 260 GLN A O 1
ATOM 2106 N N . ARG A 1 261 ? -6.183 -9.153 4.998 1.00 92.06 261 ARG A N 1
ATOM 2107 C CA . ARG A 1 261 ? -6.890 -8.019 5.614 1.00 92.06 261 ARG A CA 1
ATOM 2108 C C . ARG A 1 261 ? -7.899 -7.411 4.644 1.00 92.06 261 ARG A C 1
ATOM 2110 O O . ARG A 1 261 ? -9.051 -7.200 5.020 1.00 92.06 261 ARG A O 1
ATOM 2117 N N . ASP A 1 262 ? -7.481 -7.166 3.406 1.00 90.44 262 ASP A N 1
ATOM 2118 C CA . ASP A 1 262 ? -8.332 -6.547 2.392 1.00 90.44 262 ASP A CA 1
ATOM 2119 C C . ASP A 1 262 ? -9.499 -7.467 2.015 1.00 90.44 262 ASP A C 1
ATOM 2121 O O . ASP A 1 262 ? -10.642 -7.013 1.956 1.00 90.44 262 ASP A O 1
ATOM 2125 N N . ALA A 1 263 ? -9.261 -8.777 1.880 1.00 93.06 263 ALA A N 1
ATOM 2126 C CA . ALA A 1 263 ? -10.326 -9.757 1.653 1.00 93.06 263 ALA A CA 1
ATOM 2127 C C . ALA A 1 263 ? -11.352 -9.755 2.802 1.00 93.06 263 ALA A C 1
ATOM 2129 O O . ALA A 1 263 ? -12.560 -9.723 2.576 1.00 93.06 263 ALA A O 1
ATOM 2130 N N . TRP A 1 264 ? -10.881 -9.730 4.049 1.00 92.75 264 TRP A N 1
ATOM 2131 C CA . TRP A 1 264 ? -11.728 -9.698 5.239 1.00 92.75 264 TRP A CA 1
ATOM 2132 C C . TRP A 1 264 ? -12.536 -8.412 5.397 1.00 92.75 264 TRP A C 1
ATOM 2134 O O . TRP A 1 264 ? -13.692 -8.460 5.828 1.00 92.75 264 TRP A O 1
ATOM 2144 N N . ARG A 1 265 ? -11.953 -7.264 5.040 1.00 88.75 265 ARG A N 1
ATOM 2145 C CA . ARG A 1 265 ? -12.590 -5.951 5.187 1.00 88.75 265 ARG A CA 1
ATOM 2146 C C . ARG A 1 265 ? -13.923 -5.855 4.444 1.00 88.75 265 ARG A C 1
ATOM 2148 O O . ARG A 1 265 ? -14.822 -5.174 4.933 1.00 88.75 265 ARG A O 1
ATOM 2155 N N . HIS A 1 266 ? -14.078 -6.582 3.337 1.00 89.50 266 HIS A N 1
ATOM 2156 C CA . HIS A 1 266 ? -15.314 -6.634 2.550 1.00 89.50 266 HIS A CA 1
ATOM 2157 C C . HIS A 1 266 ? -16.529 -7.135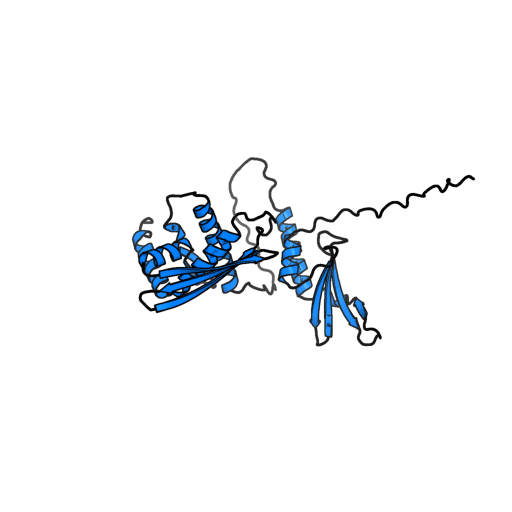 3.346 1.00 89.50 266 HIS A C 1
ATOM 2159 O O . HIS A 1 266 ? -17.657 -6.740 3.059 1.00 89.50 266 HIS A O 1
ATOM 2165 N N . PHE A 1 267 ? -16.323 -7.969 4.370 1.00 87.12 267 PHE A N 1
ATOM 2166 C CA . PHE A 1 267 ? -17.415 -8.495 5.198 1.00 87.12 267 PHE A CA 1
ATOM 2167 C C . PHE A 1 267 ? -17.767 -7.597 6.388 1.00 87.12 267 PHE A C 1
ATOM 2169 O O . PHE A 1 267 ? -18.779 -7.821 7.062 1.00 87.12 267 PHE A O 1
ATOM 2176 N N . ILE A 1 268 ? -16.951 -6.576 6.654 1.00 85.81 268 ILE A N 1
ATOM 2177 C CA . ILE A 1 268 ? -17.116 -5.666 7.783 1.00 85.81 268 ILE A CA 1
ATOM 2178 C C . ILE A 1 268 ? -17.714 -4.360 7.262 1.00 85.81 268 ILE A C 1
ATOM 2180 O O . ILE A 1 268 ? -17.034 -3.554 6.635 1.00 85.81 268 ILE A O 1
ATOM 2184 N N . SER A 1 269 ? -18.997 -4.131 7.542 1.00 82.62 269 SER A N 1
ATOM 2185 C CA . SER A 1 269 ? -19.654 -2.865 7.191 1.00 82.62 269 SER A CA 1
ATOM 2186 C C . SER A 1 269 ? -19.186 -1.702 8.076 1.00 82.62 269 SER A C 1
ATOM 2188 O O . SER A 1 269 ? -18.871 -1.900 9.251 1.00 82.62 269 SER A O 1
ATOM 2190 N N . GLU A 1 270 ? -19.253 -0.470 7.561 1.00 78.69 270 GLU A N 1
ATOM 2191 C CA . GLU A 1 270 ? -18.983 0.757 8.338 1.00 78.69 270 GLU A CA 1
ATOM 2192 C C . GLU A 1 270 ? -19.821 0.852 9.618 1.00 78.69 270 GLU A C 1
ATOM 2194 O O . GLU A 1 270 ? -19.370 1.350 10.654 1.00 78.69 270 GLU A O 1
ATOM 2199 N N . ARG A 1 271 ? -21.050 0.323 9.570 1.00 75.38 271 ARG A N 1
ATOM 2200 C CA . ARG A 1 271 ? -21.937 0.261 10.729 1.00 75.38 271 ARG A CA 1
ATOM 2201 C C . ARG A 1 271 ? -21.351 -0.616 11.833 1.00 75.38 271 ARG A C 1
ATOM 2203 O O . ARG A 1 271 ? -21.315 -0.179 12.978 1.00 75.38 271 ARG A O 1
ATOM 2210 N N . VAL A 1 272 ? -20.846 -1.800 11.485 1.00 79.19 272 VAL A N 1
ATOM 2211 C CA . VAL A 1 272 ? -20.197 -2.714 12.441 1.00 79.19 272 VAL A CA 1
ATOM 2212 C C . VAL A 1 272 ? -18.953 -2.064 13.043 1.00 79.19 272 VAL A C 1
ATOM 2214 O O . VAL A 1 272 ? -18.748 -2.164 14.249 1.00 79.19 272 VAL A O 1
ATOM 2217 N N . ILE A 1 273 ? -18.158 -1.343 12.247 1.00 75.50 273 ILE A N 1
ATOM 2218 C CA . ILE A 1 273 ? -16.976 -0.613 12.741 1.00 75.50 273 ILE A CA 1
ATOM 2219 C C . ILE A 1 273 ? -17.392 0.451 13.753 1.00 75.50 273 ILE A C 1
ATOM 2221 O O . ILE A 1 273 ? -16.852 0.500 14.856 1.00 75.50 273 ILE A O 1
ATOM 2225 N N . THR A 1 274 ? -18.392 1.260 13.406 1.00 75.06 274 THR A N 1
ATOM 2226 C CA . THR A 1 274 ? -18.896 2.335 14.268 1.00 75.06 274 THR A CA 1
ATOM 2227 C C . THR A 1 274 ? -19.488 1.791 15.570 1.00 75.06 274 THR A C 1
ATOM 2229 O O . THR A 1 274 ? -19.222 2.335 16.641 1.00 75.06 274 THR A O 1
ATOM 2232 N N . GLU A 1 275 ? -20.288 0.723 15.502 1.00 78.56 275 GLU A N 1
ATOM 2233 C CA . GLU A 1 275 ? -20.883 0.072 16.675 1.00 78.56 275 GLU A CA 1
ATOM 2234 C C . GLU A 1 275 ? -19.801 -0.543 17.574 1.00 78.56 275 GLU A C 1
ATOM 2236 O O . GLU A 1 275 ? -19.768 -0.243 18.768 1.00 78.56 275 GLU A O 1
ATOM 2241 N N . THR A 1 276 ? -18.855 -1.291 16.997 1.00 77.00 276 THR A N 1
ATOM 2242 C CA . THR A 1 276 ? -17.737 -1.897 17.744 1.00 77.00 276 THR A CA 1
ATOM 2243 C C . THR A 1 276 ? -16.866 -0.825 18.402 1.00 77.00 276 THR A C 1
ATOM 2245 O O . THR A 1 276 ? -16.478 -0.958 19.561 1.00 77.00 276 THR A O 1
ATOM 2248 N N . TYR A 1 277 ? -16.607 0.283 17.707 1.00 75.88 277 TYR A N 1
ATOM 2249 C CA . TYR A 1 277 ? -15.862 1.412 18.258 1.00 75.88 277 TYR A CA 1
ATOM 2250 C C . TYR A 1 277 ? -16.618 2.118 19.401 1.00 75.88 277 TYR A C 1
ATOM 2252 O O . TYR A 1 277 ? -16.018 2.488 20.410 1.00 75.88 277 TYR A O 1
ATOM 2260 N N . ARG A 1 278 ? -17.946 2.272 19.302 1.00 77.75 278 ARG A N 1
ATOM 2261 C CA . ARG A 1 278 ? -18.771 2.819 20.399 1.00 77.75 278 ARG A CA 1
ATOM 2262 C C . ARG A 1 278 ? -18.770 1.909 21.627 1.00 77.75 278 ARG A C 1
ATOM 2264 O O . ARG A 1 278 ? -18.711 2.410 22.747 1.00 77.75 278 ARG A O 1
ATOM 2271 N N . GLU A 1 279 ? -18.849 0.595 21.440 1.00 77.56 279 GLU A N 1
ATOM 2272 C CA . GLU A 1 279 ? -18.726 -0.378 22.535 1.00 77.56 279 GLU A CA 1
ATOM 2273 C C . GLU A 1 279 ? -17.339 -0.324 23.186 1.00 77.56 279 GLU A C 1
ATOM 2275 O O . GLU A 1 279 ? -17.220 -0.326 24.415 1.00 77.56 279 GLU A O 1
ATOM 2280 N N . TRP A 1 280 ? -16.296 -0.193 22.368 1.00 74.69 280 TRP A N 1
ATOM 2281 C CA . TRP A 1 280 ? -14.928 -0.005 22.836 1.00 74.69 280 TRP A CA 1
ATOM 2282 C C . TRP A 1 280 ? -14.785 1.275 23.680 1.00 74.69 280 TRP A C 1
ATOM 2284 O O . TRP A 1 280 ? -14.260 1.221 24.790 1.00 74.69 280 TRP A O 1
ATOM 2294 N N . LEU A 1 281 ? -15.357 2.403 23.242 1.00 74.44 281 LEU A N 1
ATOM 2295 C CA . LEU A 1 281 ? -15.371 3.644 24.028 1.00 74.44 281 LEU A CA 1
ATOM 2296 C C . LEU A 1 281 ? -16.101 3.504 25.370 1.00 74.44 281 LEU A C 1
ATOM 2298 O O . LEU A 1 281 ? -15.683 4.104 26.351 1.00 74.44 281 LEU A O 1
ATOM 2302 N N . LYS A 1 282 ? -17.179 2.717 25.456 1.00 78.50 282 LYS A N 1
ATOM 2303 C CA . LYS A 1 282 ? -17.895 2.513 26.732 1.00 78.50 282 LYS A CA 1
ATOM 2304 C C . LYS A 1 282 ? -17.077 1.728 27.755 1.00 78.50 282 LYS A C 1
ATOM 2306 O O . LYS A 1 282 ? -17.274 1.909 28.953 1.00 78.50 282 LYS A O 1
ATOM 2311 N N . THR A 1 283 ? -16.210 0.843 27.275 1.00 69.06 283 THR A N 1
ATOM 2312 C CA . THR A 1 283 ? -15.370 -0.023 28.109 1.00 69.06 283 THR A CA 1
ATOM 2313 C C . THR A 1 283 ? -14.029 0.623 28.464 1.00 69.06 283 THR A C 1
ATOM 2315 O O . THR A 1 283 ? -13.508 0.327 29.529 1.00 69.06 283 THR A O 1
ATOM 2318 N N . HIS A 1 284 ? -13.515 1.537 27.629 1.00 65.06 284 HIS A N 1
ATOM 2319 C CA . HIS A 1 284 ? -12.178 2.140 27.781 1.00 65.06 284 HIS A CA 1
ATOM 2320 C C . HIS A 1 284 ? -12.180 3.671 27.957 1.00 65.06 284 HIS A C 1
ATOM 2322 O O . HIS A 1 284 ? -11.162 4.256 28.297 1.00 65.06 284 HIS A O 1
ATOM 2328 N N . GLY A 1 285 ? -13.305 4.351 27.730 1.00 53.16 285 GLY A N 1
ATOM 2329 C CA . GLY A 1 285 ? -13.439 5.810 27.839 1.00 53.16 285 GLY A CA 1
ATOM 2330 C C . GLY A 1 285 ? -13.861 6.317 29.220 1.00 53.16 285 GLY A C 1
ATOM 2331 O O . GLY A 1 285 ? -14.225 7.481 29.332 1.00 53.16 285 GLY A O 1
ATOM 2332 N N . LYS A 1 286 ? -13.866 5.458 30.250 1.00 49.16 286 LYS A N 1
ATOM 2333 C CA . LYS A 1 286 ? -14.194 5.824 31.641 1.00 49.16 286 LYS A CA 1
ATOM 2334 C C . LYS A 1 286 ? -12.972 6.038 32.550 1.00 49.16 286 LYS A C 1
ATOM 2336 O O . LYS A 1 286 ? -13.163 6.338 33.718 1.00 49.16 286 LYS A O 1
ATOM 2341 N N . GLU A 1 287 ? -11.742 5.913 32.052 1.00 40.41 287 GLU A N 1
ATOM 2342 C CA . GLU A 1 287 ? -10.515 6.148 32.845 1.00 40.41 287 GLU A CA 1
ATOM 2343 C C . GLU A 1 287 ? -9.978 7.587 32.715 1.00 40.41 287 GLU A C 1
ATOM 2345 O O . GLU A 1 287 ? -8.774 7.817 32.647 1.00 40.41 287 GLU A O 1
ATOM 2350 N N . GLY A 1 288 ? -10.870 8.574 32.657 1.00 40.91 288 GLY A N 1
ATOM 2351 C CA . GLY A 1 288 ? -10.488 9.979 32.525 1.00 40.91 288 GLY A CA 1
ATOM 2352 C C . GLY A 1 288 ? -11.555 10.936 33.037 1.00 40.91 288 GLY A C 1
ATOM 2353 O O . GLY A 1 288 ? -11.984 11.791 32.272 1.00 40.91 288 GLY A O 1
ATOM 2354 N N . ASP A 1 289 ? -11.974 10.747 34.288 1.00 33.44 289 ASP A N 1
ATOM 2355 C CA . ASP A 1 289 ? -12.532 11.783 35.171 1.00 33.44 289 ASP A CA 1
ATOM 2356 C C . ASP A 1 289 ? -11.776 11.723 36.508 1.00 33.44 289 ASP A C 1
ATOM 2358 O O . ASP A 1 289 ? -11.559 10.589 37.003 1.00 33.44 289 ASP A O 1
#